Protein AF-A0A1S5VFQ6-F1 (afdb_monomer)

InterPro domains:
  IPR004117 Olfactory receptor, insect [PF02949] (15-171)
  IPR004117 Olfactory receptor, insect [PTHR21137] (18-172)

Sequence (182 aa):
MSKLVLKGGTMLQFLSWTLTFAVGAWALNCVAIPVMFIINQHSHHVKPVQYTLVYPTGYPWDITAPGFLYKVHFIYESAATVALFCITVGVDSLFTMYGWQMVAQFREMSHRITHISEKDDEKDVLRECVLQHQKIIKCRDILQKIYGPIVLWIITTNAVILCTLIFQVTRVWKFRISCSVL

Foldseek 3Di:
DVVVVVVVVVVVVVVLVVVLVVVVVVLVVLLVVLVVQQVVCVVVVDPPRDNDASDPDDDPDDPDPPDPSSVVRNVVVSVVSVVVSVVVSVVVVVLVVLVVVLVVLVVVLVVCLVPPDPPDDNVVSVVVSVVVVVVSVVVVVVSCVVCVVVVVVVVVVVVVVVVVVVVVVVVVVVVVVVVVVD

Organism: NCBI:txid51522

Secondary structure (DSSP, 8-state):
-HHHHHHHHHHHHHHHHHHHHHHHHHHHHHHHHHHHHHHHHHHTT-SSP----SS----SS---TTSHHHHHHHHHHHHHHHHHHHHHHHHHHHHHHHHHHHHHHHHHHHHHHHT--TTS-HHHHHHHHHHHHHHHHHHHHHHHHHHHHHHHHHHHHHHHHHHHHHHHHHHHHHHHHHHH--

Solvent-accessible surface area (backbone atoms only — not comparable to full-atom values): 10413 Å² total; per-residue (Å²): 116,66,69,62,59,48,52,56,50,49,51,53,50,50,52,50,49,55,49,52,51,51,54,51,53,48,56,52,46,59,63,43,50,47,53,53,50,48,54,49,41,63,72,69,68,52,82,80,77,74,83,65,58,88,60,97,67,93,65,101,62,88,76,55,74,96,39,72,68,40,56,53,50,47,53,51,53,53,51,50,52,52,50,53,49,53,51,52,55,48,53,54,49,50,53,52,49,53,54,50,51,52,53,51,52,53,50,50,47,51,50,51,67,76,61,66,51,98,86,54,63,67,67,59,57,50,51,51,45,53,54,52,50,53,51,50,54,53,50,49,52,55,48,44,70,65,45,44,63,53,52,52,51,52,53,54,52,48,51,53,50,51,55,53,50,52,53,51,51,53,51,54,50,54,53,53,52,59,63,74,77,106

pLDDT: mean 79.13, std 12.0, range [43.84, 95.56]

Radius of gyration: 26.09 Å; Cα contacts (8 Å, |Δi|>4): 42; chains: 1; bounding box: 75×35×68 Å

Structure (mmCIF, N/CA/C/O backbone):
data_AF-A0A1S5VFQ6-F1
#
_entry.id   AF-A0A1S5VFQ6-F1
#
loop_
_atom_site.group_PDB
_atom_site.id
_atom_site.type_symbol
_atom_site.label_atom_id
_atom_site.label_alt_id
_atom_site.label_comp_id
_atom_site.label_asym_id
_atom_site.label_entity_id
_atom_site.label_seq_id
_atom_site.pdbx_PDB_ins_code
_atom_site.Cartn_x
_atom_site.Cartn_y
_atom_site.Cartn_z
_atom_site.occupancy
_atom_site.B_iso_or_equiv
_atom_site.auth_seq_id
_atom_site.auth_comp_id
_atom_site.auth_asym_id
_atom_site.auth_atom_id
_atom_site.pdbx_PDB_model_num
ATOM 1 N N . MET A 1 1 ? -12.087 21.394 26.493 1.00 45.97 1 MET A N 1
ATOM 2 C CA . MET A 1 1 ? -11.749 19.996 26.135 1.00 45.97 1 MET A CA 1
ATOM 3 C C . MET A 1 1 ? -11.627 19.765 24.616 1.00 45.97 1 MET A C 1
ATOM 5 O O . MET A 1 1 ? -10.740 19.021 24.212 1.00 45.97 1 MET A O 1
ATOM 9 N N . SER A 1 2 ? -12.391 20.465 23.754 1.00 51.22 2 SER A N 1
ATOM 10 C CA . SER A 1 2 ? -12.283 20.326 22.281 1.00 51.22 2 SER A CA 1
ATOM 11 C C . SER A 1 2 ? -10.905 20.671 21.689 1.00 51.22 2 SER A C 1
ATOM 13 O O . SER A 1 2 ? -10.515 20.070 20.698 1.00 51.22 2 SER A O 1
ATOM 15 N N . LYS A 1 3 ? -10.114 21.565 22.308 1.00 43.84 3 LYS A N 1
ATOM 16 C CA . LYS A 1 3 ? -8.780 21.941 21.795 1.00 43.84 3 LYS A CA 1
ATOM 17 C C . LYS A 1 3 ? -7.742 20.812 21.845 1.00 43.84 3 LYS A C 1
ATOM 19 O O . LYS A 1 3 ? -6.905 20.743 20.956 1.00 43.84 3 LYS A O 1
ATOM 24 N N . LEU A 1 4 ? -7.792 19.920 22.840 1.00 50.88 4 LEU A N 1
ATOM 25 C CA . LEU A 1 4 ? -6.865 18.778 22.952 1.00 50.88 4 LEU A CA 1
ATOM 26 C C . LEU A 1 4 ? -7.270 17.633 22.008 1.00 50.88 4 LEU A C 1
ATOM 28 O O . LEU A 1 4 ? -6.425 16.979 21.404 1.00 50.88 4 LEU A O 1
ATOM 32 N N . VAL A 1 5 ? -8.584 17.464 21.840 1.00 54.31 5 VAL A N 1
ATOM 33 C CA . VAL A 1 5 ? -9.242 16.564 20.881 1.00 54.31 5 VAL A CA 1
ATOM 34 C C . VAL A 1 5 ? -8.884 16.951 19.445 1.00 54.31 5 VAL A C 1
ATOM 36 O O . VAL A 1 5 ? -8.468 16.079 18.683 1.00 54.31 5 VAL A O 1
ATOM 39 N N . LEU A 1 6 ? -8.988 18.245 19.111 1.00 54.97 6 LEU A N 1
ATOM 40 C CA . LEU A 1 6 ? -8.550 18.790 17.827 1.00 54.97 6 LEU A CA 1
ATOM 41 C C . LEU A 1 6 ? -7.043 18.595 17.665 1.00 54.97 6 LEU A C 1
ATOM 43 O O . LEU A 1 6 ? -6.626 18.010 16.682 1.00 54.97 6 LEU A O 1
ATOM 47 N N . LYS A 1 7 ? -6.230 18.983 18.658 1.00 54.31 7 LYS A N 1
ATOM 48 C CA . LYS A 1 7 ? -4.761 18.936 18.566 1.00 54.31 7 LYS A CA 1
ATOM 49 C C . LYS A 1 7 ? -4.208 17.524 18.328 1.00 54.31 7 LYS A C 1
ATOM 51 O O . LYS A 1 7 ? -3.292 17.375 17.526 1.00 54.31 7 LYS A O 1
ATOM 56 N N . GLY A 1 8 ? -4.777 16.496 18.967 1.00 63.00 8 GLY A N 1
ATOM 57 C CA . GLY A 1 8 ? -4.400 15.096 18.725 1.00 63.00 8 GLY A CA 1
ATOM 58 C C . GLY A 1 8 ? -4.817 14.581 17.341 1.00 63.00 8 GLY A C 1
ATOM 59 O O . GLY A 1 8 ? -4.047 13.879 16.693 1.00 63.00 8 GLY A O 1
ATOM 60 N N . GLY A 1 9 ? -5.999 14.976 16.853 1.00 67.44 9 GLY A N 1
ATOM 61 C CA . GLY A 1 9 ? -6.444 14.652 15.491 1.00 67.44 9 GLY A CA 1
ATOM 62 C C . GLY A 1 9 ? -5.655 15.380 14.412 1.00 67.44 9 GLY A C 1
ATOM 63 O O . GLY A 1 9 ? -5.243 14.760 13.440 1.00 67.44 9 GLY A O 1
ATOM 64 N N . THR A 1 10 ? -5.349 16.658 14.623 1.00 64.62 10 THR A N 1
ATOM 65 C CA . THR A 1 10 ? -4.525 17.464 13.718 1.00 64.62 10 THR A CA 1
ATOM 66 C C . THR A 1 10 ? -3.098 16.930 13.635 1.00 64.62 10 THR A C 1
ATOM 68 O O . THR A 1 10 ? -2.526 16.915 12.553 1.00 64.62 10 THR A O 1
ATOM 71 N N . MET A 1 11 ? -2.526 16.436 14.740 1.00 68.31 11 MET A N 1
ATOM 72 C CA . MET A 1 11 ? -1.200 15.808 14.732 1.00 68.31 11 MET A CA 1
ATOM 73 C C . MET A 1 11 ? -1.186 14.501 13.926 1.00 68.31 11 MET A C 1
ATOM 75 O O . MET A 1 11 ? -0.273 14.291 13.132 1.00 68.31 11 MET A O 1
ATOM 79 N N . LEU A 1 12 ? -2.205 13.648 14.078 1.00 68.62 12 LEU A N 1
ATOM 80 C CA . LEU A 1 12 ? -2.314 12.412 13.297 1.00 68.62 12 LEU A CA 1
ATOM 81 C C . LEU A 1 12 ? -2.579 12.695 11.810 1.00 68.62 12 LEU A C 1
ATOM 83 O O . LEU A 1 12 ? -1.983 12.059 10.946 1.00 68.62 12 LEU A O 1
ATOM 87 N N . GLN A 1 13 ? -3.434 13.673 11.508 1.00 71.25 13 GLN A N 1
ATOM 88 C CA . GLN A 1 13 ? -3.714 14.104 10.138 1.00 71.25 13 GLN A CA 1
ATOM 89 C C . GLN A 1 13 ? -2.482 14.707 9.468 1.00 71.25 13 GLN A C 1
ATOM 91 O O . GLN A 1 13 ? -2.205 14.389 8.317 1.00 71.25 13 GLN A O 1
ATOM 96 N N . PHE A 1 14 ? -1.715 15.523 10.192 1.00 76.88 14 PHE A N 1
ATOM 97 C CA . PHE A 1 14 ? -0.459 16.070 9.693 1.00 76.88 14 PHE A CA 1
ATOM 98 C C . PHE A 1 14 ? 0.543 14.954 9.399 1.00 76.88 14 PHE A C 1
ATOM 100 O O . PHE A 1 14 ? 1.093 14.912 8.304 1.00 76.88 14 PHE A O 1
ATOM 107 N N . LEU A 1 15 ? 0.716 14.004 10.325 1.00 74.75 15 LEU A N 1
ATOM 108 C CA . LEU A 1 15 ? 1.606 12.860 10.127 1.00 74.75 15 LEU A CA 1
ATOM 109 C C . LEU A 1 15 ? 1.176 12.017 8.914 1.00 74.75 15 LEU A C 1
ATOM 111 O O . LEU A 1 15 ? 2.001 11.699 8.060 1.00 74.75 15 LEU A O 1
ATOM 115 N N . SER A 1 16 ? -0.120 11.725 8.790 1.00 76.19 16 SER A N 1
ATOM 116 C CA . SER A 1 16 ? -0.687 10.998 7.651 1.00 76.19 16 SER A CA 1
ATOM 117 C C . SER A 1 16 ? -0.469 11.740 6.332 1.00 76.19 16 SER A C 1
ATOM 119 O O . SER A 1 16 ? 0.038 11.142 5.390 1.00 76.19 16 SER A O 1
ATOM 121 N N . TRP A 1 17 ? -0.748 13.044 6.264 1.00 76.44 17 TRP A N 1
ATOM 122 C CA . TRP A 1 17 ? -0.469 13.842 5.069 1.00 76.44 17 TRP A CA 1
ATOM 123 C C . TRP A 1 17 ? 1.012 13.862 4.726 1.00 76.44 17 TRP A C 1
ATOM 125 O O . TRP A 1 17 ? 1.356 13.631 3.570 1.00 76.44 17 TRP A O 1
ATOM 135 N N . THR A 1 18 ? 1.897 14.076 5.703 1.00 80.12 18 THR A N 1
ATOM 136 C CA . THR A 1 18 ? 3.344 14.059 5.443 1.00 80.12 18 THR A CA 1
ATOM 137 C C . THR A 1 18 ? 3.811 12.715 4.888 1.00 80.12 18 THR A C 1
ATOM 139 O O . THR A 1 18 ? 4.584 12.699 3.933 1.00 80.12 18 THR A O 1
ATOM 142 N N . LEU A 1 19 ? 3.290 11.597 5.406 1.00 76.31 19 LEU A N 1
ATOM 143 C CA . LEU A 1 19 ? 3.571 10.257 4.890 1.00 76.31 19 LEU A CA 1
ATOM 144 C C . LEU A 1 19 ? 3.026 10.072 3.469 1.00 76.31 19 LEU A C 1
ATOM 146 O O . LEU A 1 19 ? 3.760 9.610 2.601 1.00 76.31 19 LEU A O 1
ATOM 150 N N . THR A 1 20 ? 1.792 10.496 3.190 1.00 76.44 20 THR A N 1
ATOM 151 C CA . THR A 1 20 ? 1.199 10.403 1.847 1.00 76.44 20 THR A CA 1
ATOM 152 C C . THR A 1 20 ? 1.978 11.226 0.821 1.00 76.44 20 THR A C 1
ATOM 154 O O . THR A 1 20 ? 2.256 10.736 -0.272 1.00 76.44 20 THR A O 1
ATOM 157 N N . PHE A 1 21 ? 2.389 12.451 1.166 1.00 82.44 21 PHE A N 1
ATOM 158 C CA . PHE A 1 21 ? 3.213 13.286 0.288 1.00 82.44 21 PHE A CA 1
ATOM 159 C C . PHE A 1 21 ? 4.604 12.687 0.065 1.00 82.44 21 PHE A C 1
ATOM 161 O O . PHE A 1 21 ? 5.079 12.675 -1.069 1.00 82.44 21 PHE A O 1
ATOM 168 N N . ALA A 1 22 ? 5.242 12.149 1.107 1.00 80.88 22 ALA A N 1
ATOM 169 C CA . ALA A 1 22 ? 6.545 11.496 0.986 1.00 80.88 22 ALA A CA 1
ATOM 170 C C . ALA A 1 22 ? 6.480 10.252 0.085 1.00 80.88 22 ALA A C 1
ATOM 172 O O . ALA A 1 22 ? 7.318 10.069 -0.797 1.00 80.88 22 ALA A O 1
ATOM 173 N N . VAL A 1 23 ? 5.451 9.424 0.265 1.00 77.62 23 VAL A N 1
ATOM 174 C CA . VAL A 1 23 ? 5.234 8.193 -0.506 1.00 77.62 23 VAL A CA 1
ATOM 175 C C . VAL A 1 23 ? 4.852 8.522 -1.958 1.00 77.62 23 VAL A C 1
ATOM 177 O O . VAL A 1 23 ? 5.365 7.893 -2.882 1.00 77.62 23 VAL A O 1
ATOM 180 N N . GLY A 1 24 ? 4.067 9.580 -2.190 1.00 76.94 24 GLY A N 1
ATOM 181 C CA . GLY A 1 24 ? 3.771 10.093 -3.534 1.00 76.94 24 GLY A CA 1
ATOM 182 C C . GLY A 1 24 ? 5.003 10.650 -4.248 1.00 76.94 24 GLY A C 1
ATOM 183 O O . GLY A 1 24 ? 5.244 10.337 -5.414 1.00 76.94 24 GLY A O 1
ATOM 184 N N . ALA A 1 25 ? 5.838 11.414 -3.542 1.00 80.25 25 ALA A N 1
ATOM 185 C CA . ALA A 1 25 ? 7.109 11.891 -4.077 1.00 80.25 25 ALA A CA 1
ATOM 186 C C . ALA A 1 25 ? 8.056 10.729 -4.413 1.00 80.25 25 ALA A C 1
ATOM 188 O O . ALA A 1 25 ? 8.737 10.770 -5.437 1.00 80.25 25 ALA A O 1
ATOM 189 N N . TRP A 1 26 ? 8.086 9.670 -3.598 1.00 79.44 26 TRP A N 1
ATOM 190 C CA . TRP A 1 26 ? 8.868 8.469 -3.898 1.00 79.44 26 TRP A CA 1
ATOM 191 C C . TRP A 1 26 ? 8.373 7.766 -5.169 1.00 79.44 26 TRP A C 1
ATOM 193 O O . TRP A 1 26 ? 9.183 7.472 -6.047 1.00 79.44 26 TRP A O 1
ATOM 203 N N . ALA A 1 27 ? 7.061 7.579 -5.329 1.00 73.50 27 ALA A N 1
ATOM 204 C CA . ALA A 1 27 ? 6.491 6.974 -6.534 1.00 73.50 27 ALA A CA 1
ATOM 205 C C . ALA A 1 27 ? 6.842 7.762 -7.810 1.00 73.50 27 ALA A C 1
ATOM 207 O O . ALA A 1 27 ? 7.232 7.169 -8.816 1.00 73.50 27 ALA A O 1
ATOM 208 N N . LEU A 1 28 ? 6.787 9.097 -7.754 1.00 76.00 28 LEU A N 1
ATOM 209 C CA . LEU A 1 28 ? 7.210 9.962 -8.862 1.00 76.00 28 LEU A CA 1
ATOM 210 C C . LEU A 1 28 ? 8.706 9.816 -9.168 1.00 76.00 28 LEU A C 1
ATOM 212 O O . LEU A 1 28 ? 9.092 9.724 -10.334 1.00 76.00 28 LEU A O 1
ATOM 216 N N . ASN A 1 29 ? 9.549 9.737 -8.134 1.00 75.25 29 ASN A N 1
ATOM 217 C CA . ASN A 1 29 ? 10.983 9.506 -8.304 1.00 75.25 29 ASN A CA 1
ATOM 218 C C . ASN A 1 29 ? 11.279 8.145 -8.950 1.00 75.25 29 ASN A C 1
ATOM 220 O O . ASN A 1 29 ? 12.146 8.075 -9.815 1.00 75.25 29 ASN A O 1
ATOM 224 N N . CYS A 1 30 ? 10.540 7.084 -8.613 1.00 69.31 30 CYS A N 1
ATOM 225 C CA . CYS A 1 30 ? 10.698 5.771 -9.252 1.00 69.31 30 CYS A CA 1
ATOM 226 C C . CYS A 1 30 ? 10.480 5.819 -10.772 1.00 69.31 30 CYS A C 1
ATOM 228 O O . CYS A 1 30 ? 11.198 5.149 -11.509 1.00 69.31 30 CYS A O 1
ATOM 230 N N . VAL A 1 31 ? 9.541 6.641 -11.251 1.00 70.81 31 VAL A N 1
ATOM 231 C CA . VAL A 1 31 ? 9.305 6.843 -12.693 1.00 70.81 31 VAL A CA 1
ATOM 232 C C . VAL A 1 31 ? 10.345 7.786 -13.309 1.00 70.81 31 VAL A C 1
ATOM 234 O O . VAL A 1 31 ? 10.744 7.607 -14.45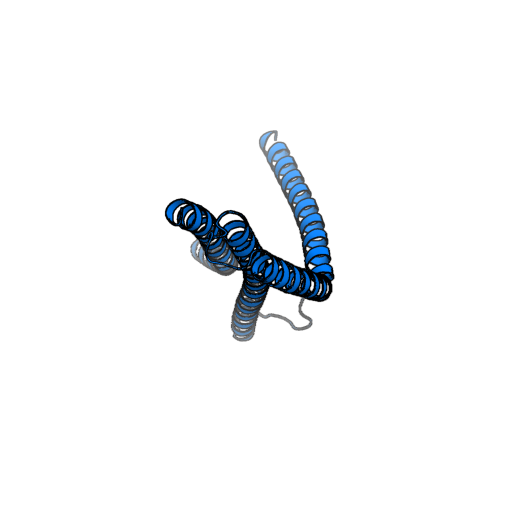8 1.00 70.81 31 VAL A O 1
ATOM 237 N N . ALA A 1 32 ? 10.824 8.776 -12.552 1.00 72.81 32 ALA A N 1
ATOM 238 C CA . ALA A 1 32 ? 11.806 9.746 -13.030 1.00 72.81 32 ALA A CA 1
ATOM 239 C C . ALA A 1 32 ? 13.229 9.167 -13.156 1.00 72.81 32 ALA A C 1
ATOM 241 O O . ALA A 1 32 ? 13.955 9.558 -14.065 1.00 72.81 32 ALA A O 1
ATOM 242 N N . ILE A 1 33 ? 13.637 8.223 -12.300 1.00 77.06 33 ILE A N 1
ATOM 243 C CA . ILE A 1 33 ? 14.971 7.588 -12.321 1.00 77.06 33 ILE A CA 1
ATOM 244 C C . ILE A 1 33 ? 15.353 6.998 -13.695 1.00 77.06 33 ILE A C 1
ATOM 246 O O . ILE A 1 33 ? 16.427 7.352 -14.190 1.00 77.06 33 ILE A O 1
ATOM 250 N N . PRO A 1 34 ? 14.535 6.151 -14.355 1.00 72.88 34 PRO A N 1
ATOM 251 C CA . PRO A 1 34 ? 14.885 5.617 -15.673 1.00 72.88 34 PRO A CA 1
ATOM 252 C C . PRO A 1 34 ? 14.967 6.720 -16.736 1.00 72.88 34 PRO A C 1
ATOM 254 O O . PRO A 1 34 ? 15.855 6.690 -17.585 1.00 72.88 34 PRO A O 1
ATOM 257 N N . VAL A 1 35 ? 14.118 7.749 -16.647 1.00 73.62 35 VAL A N 1
ATOM 258 C CA . VAL A 1 35 ? 14.146 8.903 -17.561 1.00 73.62 35 VAL A CA 1
ATOM 259 C C . VAL A 1 35 ? 15.435 9.709 -17.384 1.00 73.62 35 VAL A C 1
ATOM 261 O O . VAL A 1 35 ? 16.112 10.012 -18.364 1.00 73.62 35 VAL A O 1
ATOM 264 N N . MET A 1 36 ? 15.822 10.001 -16.141 1.00 71.88 36 MET A N 1
ATOM 265 C CA . MET A 1 36 ? 17.062 10.710 -15.811 1.00 71.88 36 MET A CA 1
ATOM 266 C C . MET A 1 36 ? 18.299 9.919 -16.245 1.00 71.88 36 MET A C 1
ATOM 268 O O . MET A 1 36 ? 19.249 10.505 -16.762 1.00 71.88 36 MET A O 1
ATOM 272 N N . PHE A 1 37 ? 18.281 8.592 -16.094 1.00 73.88 37 PHE A N 1
ATOM 273 C CA . PHE A 1 37 ? 19.366 7.721 -16.545 1.00 73.88 37 PHE A CA 1
ATOM 274 C C . PHE A 1 37 ? 19.529 7.751 -18.072 1.00 73.88 37 PHE A C 1
ATOM 276 O O . PHE A 1 37 ? 20.646 7.919 -18.561 1.00 73.88 37 PHE A O 1
ATOM 283 N N . ILE A 1 38 ? 18.425 7.688 -18.824 1.00 72.69 38 ILE A N 1
ATOM 284 C CA . ILE A 1 38 ? 18.431 7.783 -20.292 1.00 72.69 38 ILE A CA 1
ATOM 285 C C . ILE A 1 38 ? 18.924 9.165 -20.754 1.00 72.69 38 ILE A C 1
ATOM 287 O O . ILE A 1 38 ? 19.758 9.245 -21.658 1.00 72.69 38 ILE A O 1
ATOM 291 N N . ILE A 1 39 ? 18.473 10.253 -20.114 1.00 73.19 39 ILE A N 1
ATOM 292 C CA . ILE A 1 39 ? 18.936 11.624 -20.410 1.00 73.19 39 ILE A CA 1
ATOM 293 C C . ILE A 1 39 ? 20.446 11.746 -20.165 1.00 73.19 39 ILE A C 1
ATOM 295 O O . ILE A 1 39 ? 21.170 12.287 -21.003 1.00 73.19 39 ILE A O 1
ATOM 299 N N . ASN A 1 40 ? 20.937 11.202 -19.050 1.00 73.69 40 ASN A N 1
ATOM 300 C CA . ASN A 1 40 ? 22.354 11.231 -18.705 1.00 73.69 40 ASN A CA 1
ATOM 301 C C . ASN A 1 40 ? 23.212 10.430 -19.704 1.00 73.69 40 ASN A C 1
ATOM 303 O O . ASN A 1 40 ? 24.245 10.917 -20.163 1.00 73.69 40 ASN A O 1
ATOM 307 N N . GLN A 1 41 ? 22.767 9.237 -20.113 1.00 69.81 41 GLN A N 1
ATOM 308 C CA . GLN A 1 41 ? 23.454 8.436 -21.137 1.00 69.81 41 GLN A CA 1
ATOM 309 C C . GLN A 1 41 ? 23.511 9.145 -22.496 1.00 69.81 41 GLN A C 1
ATOM 311 O O . GLN A 1 41 ? 24.532 9.076 -23.184 1.00 69.81 41 GLN A O 1
ATOM 316 N N . HIS A 1 42 ? 22.445 9.863 -22.860 1.00 71.38 42 HIS A N 1
ATOM 317 C CA . HIS A 1 42 ? 22.393 10.642 -24.095 1.00 71.38 42 HIS A CA 1
ATOM 318 C C . HIS A 1 42 ? 23.305 11.877 -24.043 1.00 71.38 42 HIS A C 1
ATOM 320 O O . HIS A 1 42 ? 23.911 12.236 -25.050 1.00 71.38 42 HIS A O 1
ATOM 326 N N . SER A 1 43 ? 23.448 12.508 -22.873 1.00 73.81 43 SER A N 1
ATOM 327 C CA . SER A 1 43 ? 24.380 13.625 -22.666 1.00 73.81 43 SER A CA 1
ATOM 328 C C . SER A 1 43 ? 25.845 13.174 -22.772 1.00 73.81 43 SER A C 1
ATOM 330 O O . SER A 1 43 ? 26.648 13.806 -23.460 1.00 73.81 43 SER A O 1
ATOM 332 N N . HIS A 1 44 ? 26.181 12.020 -22.187 1.00 74.88 44 HIS A N 1
ATOM 333 C CA . HIS A 1 44 ? 27.543 11.473 -22.169 1.00 74.88 44 HIS A CA 1
ATOM 334 C C . HIS A 1 44 ? 27.931 10.635 -23.404 1.00 74.88 44 HIS A C 1
ATOM 336 O O . HIS A 1 44 ? 29.026 10.078 -23.431 1.00 74.88 44 HIS A O 1
ATOM 342 N N . HIS A 1 45 ? 27.078 10.553 -24.435 1.00 65.56 45 HIS A N 1
ATOM 343 C CA . HIS A 1 45 ? 27.350 9.851 -25.703 1.00 65.56 45 HIS A CA 1
ATOM 344 C C . HIS A 1 45 ? 27.822 8.386 -25.543 1.00 65.56 45 HIS A C 1
ATOM 346 O O . HIS A 1 45 ? 28.546 7.857 -26.390 1.00 65.56 45 HIS A O 1
ATOM 352 N N . VAL A 1 46 ? 27.399 7.703 -24.474 1.00 59.91 46 VAL A N 1
ATOM 353 C CA . VAL A 1 46 ? 27.762 6.301 -24.220 1.00 59.91 46 VAL A CA 1
ATOM 354 C C . VAL A 1 46 ? 26.951 5.402 -25.157 1.00 59.91 46 VAL A C 1
ATOM 356 O O . VAL A 1 46 ? 25.726 5.340 -25.066 1.00 59.91 46 VAL A O 1
ATOM 359 N N . LYS A 1 47 ? 27.627 4.705 -26.077 1.00 55.91 47 LYS A N 1
ATOM 360 C CA . LYS A 1 47 ? 27.027 3.674 -26.940 1.00 55.91 47 LYS A CA 1
ATOM 361 C C . LYS A 1 47 ? 27.429 2.286 -26.419 1.00 55.91 47 LYS A C 1
ATOM 363 O O . LYS A 1 47 ? 28.620 2.094 -26.173 1.00 55.91 47 LYS A O 1
ATOM 368 N N . PRO A 1 48 ? 26.508 1.310 -26.302 1.00 54.38 48 PRO A N 1
ATOM 369 C CA . PRO A 1 48 ? 25.078 1.361 -26.630 1.00 54.38 48 PRO A CA 1
ATOM 370 C C . PRO A 1 48 ? 24.214 1.970 -25.509 1.00 54.38 48 PRO A C 1
ATOM 372 O O . PRO A 1 48 ? 24.451 1.727 -24.328 1.00 54.38 48 PRO A O 1
ATOM 375 N N . VAL A 1 49 ? 23.178 2.726 -25.890 1.00 59.47 49 VAL A N 1
ATOM 376 C CA . VAL A 1 49 ? 22.186 3.282 -24.954 1.00 59.47 49 VAL A CA 1
ATOM 377 C C . VAL A 1 49 ? 21.332 2.138 -24.407 1.00 59.47 49 VAL A C 1
ATOM 379 O O . VAL A 1 49 ? 20.693 1.420 -25.178 1.00 59.47 49 VAL A O 1
ATOM 382 N N . GLN A 1 50 ? 21.327 1.954 -23.087 1.00 59.81 50 GLN A N 1
ATOM 383 C CA . GLN A 1 50 ? 20.518 0.926 -22.437 1.00 59.81 50 GLN A CA 1
ATOM 384 C C . GLN A 1 50 ? 19.180 1.528 -22.021 1.00 59.81 50 GLN A C 1
ATOM 386 O O . GLN A 1 50 ? 19.085 2.308 -21.077 1.00 59.81 50 GLN A O 1
ATOM 391 N N . TYR A 1 51 ? 18.132 1.158 -22.748 1.00 61.66 51 TYR A N 1
ATOM 392 C CA . TYR A 1 51 ? 16.772 1.589 -22.458 1.00 61.66 51 TYR A CA 1
ATOM 393 C C . TYR A 1 51 ? 16.180 0.745 -21.332 1.00 61.66 51 TYR A C 1
ATOM 395 O O . TYR A 1 51 ? 15.549 -0.284 -21.566 1.00 61.66 51 TYR A O 1
ATOM 403 N N . THR A 1 52 ? 16.403 1.181 -20.098 1.00 60.16 52 THR A N 1
ATOM 404 C CA . THR A 1 52 ? 15.841 0.535 -18.910 1.00 60.16 52 THR A CA 1
ATOM 405 C C . THR A 1 52 ? 14.336 0.818 -18.833 1.00 60.16 52 THR A C 1
ATOM 407 O O . THR A 1 52 ? 13.908 1.970 -18.933 1.00 60.16 52 THR A O 1
ATOM 410 N N . LEU A 1 53 ? 13.527 -0.235 -18.705 1.00 63.69 53 LEU A N 1
ATOM 411 C CA . LEU A 1 53 ? 12.095 -0.143 -18.393 1.00 63.69 53 LEU A CA 1
ATOM 412 C C . LEU A 1 53 ? 11.894 0.193 -16.905 1.00 63.69 53 LEU A C 1
ATOM 414 O O . LEU A 1 53 ? 12.832 0.081 -16.114 1.00 63.69 53 LEU A O 1
ATOM 418 N N . VAL A 1 54 ? 10.686 0.608 -16.509 1.00 66.06 54 VAL A N 1
ATOM 419 C CA . VAL A 1 54 ? 10.396 0.971 -15.106 1.00 66.06 54 VAL A CA 1
ATOM 420 C C . VAL A 1 54 ? 10.588 -0.244 -14.197 1.00 66.06 54 VAL A C 1
ATOM 422 O O . VAL A 1 54 ? 11.096 -0.112 -13.082 1.00 66.06 54 VAL A O 1
ATOM 425 N N . TYR A 1 55 ? 10.264 -1.432 -14.709 1.00 67.62 55 TYR A N 1
ATOM 426 C CA . TYR A 1 55 ? 10.571 -2.704 -14.071 1.00 67.62 55 TYR A CA 1
ATOM 427 C C . TYR A 1 55 ? 11.504 -3.542 -14.956 1.00 67.62 55 TYR A C 1
ATOM 429 O O . TYR A 1 55 ? 11.225 -3.726 -16.141 1.00 67.62 55 TYR A O 1
ATOM 437 N N . PRO A 1 56 ? 12.609 -4.092 -14.416 1.00 67.00 56 PRO A N 1
ATOM 438 C CA . PRO A 1 56 ? 13.467 -5.013 -15.152 1.00 67.00 56 PRO A CA 1
ATOM 439 C C . PRO A 1 56 ? 12.782 -6.387 -15.242 1.00 67.00 56 PRO A C 1
ATOM 441 O O . PRO A 1 56 ? 13.122 -7.321 -14.518 1.00 67.00 56 PRO A O 1
ATOM 444 N N . THR A 1 57 ? 11.760 -6.497 -16.089 1.00 67.69 57 THR A N 1
ATOM 445 C CA . THR A 1 57 ? 10.975 -7.720 -16.305 1.00 67.69 57 THR A CA 1
ATOM 446 C C . THR A 1 57 ? 11.221 -8.265 -17.711 1.00 67.69 57 THR A C 1
ATOM 448 O O . THR A 1 57 ? 11.322 -7.509 -18.674 1.00 67.69 57 THR A O 1
ATOM 451 N N . GLY A 1 58 ? 11.350 -9.590 -17.829 1.00 72.75 58 GLY A N 1
ATOM 452 C CA . GLY A 1 58 ? 11.456 -10.264 -19.122 1.00 72.75 58 GLY A CA 1
ATOM 453 C C . GLY A 1 58 ? 10.084 -10.387 -19.777 1.00 72.75 58 GLY A C 1
ATOM 454 O O . GLY A 1 58 ? 9.171 -10.954 -19.178 1.00 72.75 58 GLY A O 1
ATOM 455 N N . TYR A 1 59 ? 9.947 -9.873 -20.997 1.00 74.25 59 TYR A N 1
ATOM 456 C CA . TYR A 1 59 ? 8.727 -9.985 -21.794 1.00 74.25 59 TYR A CA 1
ATOM 457 C C . TYR A 1 59 ? 8.899 -11.040 -22.897 1.00 74.25 59 TYR A C 1
ATOM 459 O O . TYR A 1 59 ? 10.006 -11.200 -23.409 1.00 74.25 59 TYR A O 1
ATOM 467 N N . PRO A 1 60 ? 7.832 -11.767 -23.285 1.00 78.81 60 PRO A N 1
ATOM 468 C CA . PRO A 1 60 ? 7.914 -12.805 -24.315 1.00 78.81 60 PRO A CA 1
ATOM 469 C C . PRO A 1 60 ? 8.036 -12.252 -25.749 1.00 78.81 60 PRO A C 1
ATOM 471 O O . PRO A 1 60 ? 8.107 -13.033 -26.693 1.00 78.81 60 PRO A O 1
ATOM 474 N N . TRP A 1 61 ? 8.052 -10.927 -25.925 1.00 76.50 61 TRP A N 1
ATOM 475 C CA . TRP A 1 61 ? 8.273 -10.237 -27.198 1.00 76.50 61 TRP A CA 1
ATOM 476 C C . TRP A 1 61 ? 9.508 -9.334 -27.119 1.00 76.50 61 TRP A C 1
ATOM 478 O O . TRP A 1 61 ? 9.811 -8.766 -26.067 1.00 76.50 61 TRP A O 1
ATOM 488 N N . ASP A 1 62 ? 10.193 -9.157 -28.250 1.00 70.56 62 ASP A N 1
ATOM 489 C CA . ASP A 1 62 ? 11.387 -8.318 -28.332 1.00 70.56 62 ASP A CA 1
ATOM 490 C C . ASP A 1 62 ? 11.031 -6.831 -28.234 1.00 70.56 62 ASP A C 1
ATOM 492 O O . ASP A 1 62 ? 10.415 -6.235 -29.122 1.00 70.56 62 ASP A O 1
ATOM 496 N N . ILE A 1 63 ? 11.455 -6.199 -27.142 1.00 68.44 63 ILE A N 1
ATOM 497 C CA . ILE A 1 63 ? 11.319 -4.755 -26.953 1.00 68.44 63 ILE A CA 1
ATOM 498 C C . ILE A 1 63 ? 12.459 -4.076 -27.713 1.00 68.44 63 ILE A C 1
ATOM 500 O O . ILE A 1 63 ? 13.531 -3.808 -27.172 1.00 68.44 63 ILE A O 1
ATOM 504 N N . THR A 1 64 ? 12.242 -3.799 -28.999 1.00 65.19 64 THR A N 1
ATOM 505 C CA . THR A 1 64 ? 13.209 -3.049 -29.809 1.00 65.19 64 THR A CA 1
ATOM 506 C C . THR A 1 64 ? 13.212 -1.583 -29.373 1.00 65.19 64 THR A C 1
ATOM 508 O O . THR A 1 64 ? 12.332 -0.801 -29.738 1.00 65.19 64 THR A O 1
ATOM 511 N N . ALA A 1 65 ? 14.190 -1.185 -28.566 1.00 64.19 65 ALA A N 1
ATOM 512 C CA . ALA A 1 65 ? 14.407 0.214 -28.217 1.00 64.19 65 ALA A CA 1
ATOM 513 C C . ALA A 1 65 ? 15.331 0.889 -29.254 1.00 64.19 65 ALA A C 1
ATOM 515 O O . ALA A 1 65 ? 16.294 0.249 -29.679 1.00 64.19 65 ALA A O 1
ATOM 516 N N . PRO A 1 66 ? 15.098 2.149 -29.686 1.00 66.75 66 PRO A N 1
ATOM 517 C CA . PRO A 1 66 ? 14.048 3.109 -29.312 1.00 66.75 66 PRO A CA 1
ATOM 518 C C . PRO A 1 66 ? 12.825 3.109 -30.258 1.00 66.75 66 PRO A C 1
ATOM 520 O O . PRO A 1 66 ? 12.503 4.119 -30.887 1.00 66.75 66 PRO A O 1
ATOM 523 N N . GLY A 1 67 ? 12.123 1.983 -30.385 1.00 76.19 67 GLY A N 1
ATOM 524 C CA . GLY A 1 67 ? 10.900 1.887 -31.187 1.00 76.19 67 GLY A CA 1
ATOM 525 C C . GLY A 1 67 ? 9.651 2.477 -30.514 1.00 76.19 67 GLY A C 1
ATOM 526 O O . GLY A 1 67 ? 9.627 2.770 -29.318 1.00 76.19 67 GLY A O 1
ATOM 527 N N . PHE A 1 68 ? 8.563 2.605 -31.283 1.00 79.38 68 PHE A N 1
ATOM 528 C CA . PHE A 1 68 ? 7.235 2.995 -30.775 1.00 79.38 68 PHE A CA 1
ATOM 529 C C . PHE A 1 68 ? 6.729 2.045 -29.676 1.00 79.38 68 PHE A C 1
ATOM 531 O O . PHE A 1 68 ? 6.179 2.495 -28.672 1.00 79.38 68 PHE A O 1
ATOM 538 N N . LEU A 1 69 ? 6.999 0.745 -29.828 1.00 80.00 69 LEU A N 1
ATOM 539 C CA . LEU A 1 69 ? 6.605 -0.299 -28.881 1.00 80.00 69 LEU A CA 1
ATOM 540 C C . LEU A 1 69 ? 7.171 -0.052 -27.470 1.00 80.00 69 LEU A C 1
ATOM 542 O O . LEU A 1 69 ? 6.452 -0.196 -26.485 1.00 80.00 69 LEU A O 1
ATOM 546 N N . TYR A 1 70 ? 8.422 0.413 -27.372 1.00 79.38 70 TYR A N 1
ATOM 547 C CA . TYR A 1 70 ? 9.052 0.770 -26.097 1.00 79.38 70 TYR A CA 1
ATOM 548 C C . TYR A 1 70 ? 8.312 1.914 -25.387 1.00 79.38 70 TYR A C 1
ATOM 550 O O . TYR A 1 70 ? 8.061 1.839 -24.187 1.00 79.38 70 TYR A O 1
ATOM 558 N N . LYS A 1 71 ? 7.902 2.955 -26.127 1.00 80.69 71 LYS A N 1
ATOM 559 C CA . LYS A 1 71 ? 7.162 4.095 -25.554 1.00 80.69 71 LYS A CA 1
ATOM 560 C C . LYS A 1 71 ? 5.799 3.670 -25.014 1.00 80.69 71 LYS A C 1
ATOM 562 O O . LYS A 1 71 ? 5.411 4.113 -23.937 1.00 80.69 71 LYS A O 1
ATOM 567 N N . VAL A 1 72 ? 5.092 2.802 -25.740 1.00 83.38 72 VAL A N 1
ATOM 568 C CA . VAL A 1 72 ? 3.800 2.256 -25.298 1.00 83.38 72 VAL A CA 1
ATOM 569 C C . VAL A 1 72 ? 3.971 1.431 -24.023 1.00 83.38 72 VAL A C 1
ATOM 571 O O . VAL A 1 72 ? 3.226 1.644 -23.070 1.00 83.38 72 VAL A O 1
ATOM 574 N N . HIS A 1 73 ? 4.985 0.562 -23.965 1.00 83.62 73 HIS A N 1
ATOM 575 C CA . HIS A 1 73 ? 5.297 -0.203 -22.755 1.00 83.62 73 HIS A CA 1
ATOM 576 C C . HIS A 1 73 ? 5.628 0.690 -21.567 1.00 83.62 73 HIS A C 1
ATOM 578 O O . HIS A 1 73 ? 5.073 0.495 -20.493 1.00 83.62 73 HIS A O 1
ATOM 584 N N . PHE A 1 74 ? 6.469 1.702 -21.767 1.00 81.88 74 PHE A N 1
ATOM 585 C CA . PHE A 1 74 ? 6.838 2.634 -20.709 1.00 81.88 74 PHE A CA 1
ATOM 586 C C . PHE A 1 74 ? 5.620 3.382 -20.149 1.00 81.88 74 PHE A C 1
ATOM 588 O O . PHE A 1 74 ? 5.451 3.479 -18.934 1.00 81.88 74 PHE A O 1
ATOM 595 N N . ILE A 1 75 ? 4.731 3.871 -21.024 1.00 84.81 75 ILE A N 1
ATOM 596 C CA . ILE A 1 75 ? 3.489 4.532 -20.603 1.00 84.81 75 ILE A CA 1
ATOM 597 C C . ILE A 1 75 ? 2.600 3.550 -19.839 1.00 84.81 75 ILE A C 1
ATOM 599 O O . ILE A 1 75 ? 2.118 3.888 -18.760 1.00 84.81 75 ILE A O 1
ATOM 603 N N . TYR A 1 76 ? 2.421 2.335 -20.354 1.00 86.38 76 TYR A N 1
ATOM 604 C CA . TYR A 1 76 ? 1.611 1.313 -19.700 1.00 86.38 76 TYR A CA 1
ATOM 605 C C . TYR A 1 76 ? 2.145 0.946 -18.308 1.00 86.38 76 TYR A C 1
ATOM 607 O O . TYR A 1 76 ? 1.384 0.967 -17.342 1.00 86.38 76 TYR A O 1
ATOM 615 N N . GLU A 1 77 ? 3.448 0.686 -18.178 1.00 85.00 77 GLU A N 1
ATOM 616 C CA . GLU A 1 77 ? 4.088 0.404 -16.889 1.00 85.00 77 GLU A CA 1
ATOM 617 C C . GLU A 1 77 ? 3.941 1.577 -15.922 1.00 85.00 77 GLU A C 1
ATOM 619 O O . GLU A 1 77 ? 3.568 1.382 -14.769 1.00 85.00 77 GLU A O 1
ATOM 624 N N . SER A 1 78 ? 4.164 2.809 -16.388 1.00 83.75 78 SER A N 1
ATOM 625 C CA . SER A 1 78 ? 4.003 3.997 -15.546 1.00 83.75 78 SER A CA 1
ATOM 626 C C . SER A 1 78 ? 2.561 4.173 -15.053 1.00 83.75 78 SER A C 1
ATOM 628 O O . SER A 1 78 ? 2.342 4.454 -13.874 1.00 83.75 78 SER A O 1
ATOM 630 N N . ALA A 1 79 ? 1.569 3.938 -15.918 1.00 86.75 79 ALA A N 1
ATOM 631 C CA . ALA A 1 79 ? 0.155 4.022 -15.571 1.00 86.75 79 ALA A CA 1
ATOM 632 C C . ALA A 1 79 ? -0.250 2.922 -14.581 1.00 86.75 79 ALA A C 1
ATOM 634 O O . ALA A 1 79 ? -0.961 3.197 -13.614 1.00 86.75 79 ALA A O 1
ATOM 635 N N . ALA A 1 80 ? 0.246 1.697 -14.777 1.00 87.56 80 ALA A N 1
ATOM 636 C CA . ALA A 1 80 ? 0.033 0.585 -13.859 1.00 87.56 80 ALA A CA 1
ATOM 637 C C . ALA A 1 80 ? 0.617 0.881 -12.469 1.00 87.56 80 ALA A C 1
ATOM 639 O O . ALA A 1 80 ? -0.068 0.684 -11.466 1.00 87.56 80 ALA A O 1
ATOM 640 N N . THR A 1 81 ? 1.833 1.432 -12.394 1.00 84.19 81 THR A N 1
ATOM 641 C CA . THR A 1 81 ? 2.462 1.844 -11.128 1.00 84.19 81 THR A CA 1
ATOM 642 C C . THR A 1 81 ? 1.628 2.885 -10.391 1.00 84.19 81 THR A C 1
ATOM 644 O O . THR A 1 81 ? 1.375 2.736 -9.196 1.00 84.19 81 THR A O 1
ATOM 647 N N . VAL A 1 82 ? 1.159 3.922 -11.093 1.00 84.50 82 VAL A N 1
ATOM 648 C CA . VAL A 1 82 ? 0.311 4.966 -10.494 1.00 84.50 82 VAL A CA 1
ATOM 649 C C . VAL A 1 82 ? -1.018 4.381 -10.014 1.00 84.50 82 VAL A C 1
ATOM 651 O O . VAL A 1 82 ? -1.454 4.686 -8.905 1.00 84.50 82 VAL A O 1
ATOM 654 N N . ALA A 1 83 ? -1.644 3.497 -10.793 1.00 87.94 83 ALA A N 1
ATOM 655 C CA . ALA A 1 83 ? -2.888 2.846 -10.394 1.00 87.94 83 ALA A CA 1
ATOM 656 C C . ALA A 1 83 ? -2.707 1.981 -9.135 1.00 87.94 83 ALA A C 1
ATOM 658 O O . ALA A 1 83 ? -3.474 2.116 -8.181 1.00 87.94 83 ALA A O 1
ATOM 659 N N . LEU A 1 84 ? -1.667 1.140 -9.093 1.00 86.75 84 LEU A N 1
ATOM 660 C CA . LEU A 1 84 ? -1.344 0.304 -7.930 1.00 86.75 84 LEU A CA 1
ATOM 661 C C . LEU A 1 84 ? -1.064 1.149 -6.685 1.00 86.75 84 LEU A C 1
ATOM 663 O O . LEU A 1 84 ? -1.536 0.827 -5.591 1.00 86.75 84 LEU A O 1
ATOM 667 N N . PHE A 1 85 ? -0.346 2.257 -6.859 1.00 85.19 85 PHE A N 1
ATOM 668 C CA . PHE A 1 85 ? -0.085 3.221 -5.800 1.00 85.19 85 PHE A CA 1
ATOM 669 C C . PHE A 1 85 ? -1.383 3.812 -5.238 1.00 85.19 85 PHE A C 1
ATOM 671 O O . PHE A 1 85 ? -1.613 3.756 -4.030 1.00 85.19 85 PHE A O 1
ATOM 678 N N . CYS A 1 86 ? -2.262 4.326 -6.103 1.00 85.50 86 CYS A N 1
ATOM 679 C CA . CYS A 1 86 ? -3.540 4.906 -5.693 1.00 85.50 86 CYS A CA 1
ATOM 680 C C . CYS A 1 86 ? -4.424 3.898 -4.953 1.00 85.50 86 CYS A C 1
ATOM 682 O O . CYS A 1 86 ? -5.025 4.248 -3.938 1.00 85.50 86 CYS A O 1
ATOM 684 N N . ILE A 1 87 ? -4.483 2.650 -5.429 1.00 89.12 87 ILE A N 1
ATOM 685 C CA . ILE A 1 87 ? -5.253 1.584 -4.776 1.00 89.12 87 ILE A CA 1
ATOM 686 C C . ILE A 1 87 ? -4.690 1.307 -3.379 1.00 89.12 87 ILE A C 1
ATOM 688 O O . ILE A 1 87 ? -5.448 1.296 -2.413 1.00 89.12 87 ILE A O 1
ATOM 692 N N . THR A 1 88 ? -3.372 1.145 -3.254 1.00 86.25 88 THR A N 1
ATOM 693 C CA . THR A 1 88 ? -2.715 0.828 -1.974 1.00 86.25 88 THR A CA 1
ATOM 694 C C . THR A 1 88 ? -2.929 1.940 -0.948 1.00 86.25 88 THR A C 1
ATOM 696 O O . THR A 1 88 ? -3.439 1.691 0.143 1.00 86.25 88 THR A O 1
ATOM 699 N N . VAL A 1 89 ? -2.650 3.190 -1.333 1.00 85.69 89 VAL A N 1
ATOM 700 C CA . VAL A 1 89 ? -2.867 4.363 -0.471 1.00 85.69 89 VAL A CA 1
ATOM 701 C C . VAL A 1 89 ? -4.342 4.512 -0.097 1.00 85.69 89 VAL A C 1
ATOM 703 O O . VAL A 1 89 ? -4.657 4.872 1.038 1.00 85.69 89 VAL A O 1
ATOM 706 N N . GLY A 1 90 ? -5.258 4.218 -1.024 1.00 87.00 90 GLY A N 1
ATOM 707 C CA . GLY A 1 90 ? -6.695 4.235 -0.766 1.00 87.00 90 GLY A CA 1
ATOM 708 C C . GLY A 1 90 ? -7.108 3.215 0.294 1.00 87.00 90 GLY A C 1
ATOM 709 O O . GLY A 1 90 ? -7.809 3.566 1.242 1.00 87.00 90 GLY A O 1
ATOM 710 N N . VAL A 1 91 ? -6.638 1.972 0.178 1.00 88.75 91 VAL A N 1
ATOM 711 C CA . VAL A 1 91 ? -6.931 0.888 1.132 1.00 88.75 91 VAL A CA 1
ATOM 712 C C . VAL A 1 91 ? -6.396 1.218 2.530 1.00 88.75 91 VAL A C 1
ATOM 714 O O . VAL A 1 91 ? -7.141 1.091 3.506 1.00 88.75 91 VAL A O 1
ATOM 717 N N . ASP A 1 92 ? -5.158 1.708 2.628 1.00 86.19 92 ASP A N 1
ATOM 718 C CA . ASP A 1 92 ? -4.534 2.100 3.901 1.00 86.19 92 ASP A CA 1
ATOM 719 C C . ASP A 1 92 ? -5.258 3.283 4.559 1.00 86.19 92 ASP A C 1
ATOM 721 O O . ASP A 1 92 ? -5.494 3.306 5.775 1.00 86.19 92 ASP A O 1
ATOM 725 N N . SER A 1 93 ? -5.665 4.261 3.745 1.00 86.12 93 SER A N 1
ATOM 726 C CA . SER A 1 93 ? -6.418 5.429 4.210 1.00 86.12 93 SER A CA 1
ATOM 727 C C . SER A 1 93 ? -7.795 5.032 4.738 1.00 86.12 93 SER A C 1
ATOM 729 O O . SER A 1 93 ? -8.199 5.498 5.804 1.00 86.12 93 SER A O 1
ATOM 731 N N . LEU A 1 94 ? -8.501 4.137 4.037 1.00 87.50 94 LEU A N 1
ATOM 732 C CA . LEU A 1 94 ? -9.802 3.618 4.470 1.00 87.50 94 LEU A CA 1
ATOM 733 C C . LEU A 1 94 ? -9.693 2.860 5.795 1.00 87.50 94 LEU A C 1
ATOM 735 O O . LEU A 1 94 ? -10.469 3.120 6.715 1.00 87.50 94 LEU A O 1
ATOM 739 N N . PHE A 1 95 ? -8.701 1.976 5.931 1.00 88.25 95 PHE A N 1
ATOM 740 C CA . PHE A 1 95 ? -8.460 1.253 7.182 1.00 88.25 95 PHE A CA 1
ATOM 741 C C . PHE A 1 95 ? -8.219 2.212 8.357 1.00 88.25 95 PHE A C 1
ATOM 743 O O . PHE A 1 95 ? -8.853 2.099 9.411 1.00 88.25 95 PHE A O 1
ATOM 750 N N . THR A 1 96 ? -7.353 3.206 8.151 1.00 85.00 96 THR A N 1
ATOM 751 C CA . THR A 1 96 ? -7.029 4.218 9.166 1.00 85.00 96 THR A CA 1
ATOM 752 C C . THR A 1 96 ? -8.250 5.066 9.529 1.00 85.00 96 THR A C 1
ATOM 754 O O . THR A 1 96 ? -8.475 5.353 10.706 1.00 85.00 96 THR A O 1
ATOM 757 N N . MET A 1 97 ? -9.082 5.424 8.545 1.00 85.69 97 MET A N 1
ATOM 758 C CA . MET A 1 97 ? -10.328 6.163 8.760 1.00 85.69 97 MET A CA 1
ATOM 759 C C . MET A 1 97 ? -11.314 5.375 9.626 1.00 85.69 97 MET A C 1
ATOM 761 O O . MET A 1 97 ? -11.874 5.942 10.566 1.00 85.69 97 MET A O 1
ATOM 765 N N . TYR A 1 98 ? -11.500 4.077 9.368 1.00 88.44 98 TYR A N 1
ATOM 766 C CA . TYR A 1 98 ? -12.357 3.230 10.203 1.00 88.44 98 TYR A CA 1
ATOM 767 C C . TYR A 1 98 ? -11.836 3.121 11.638 1.00 88.44 98 TYR A C 1
ATOM 769 O O . TYR A 1 98 ? -12.611 3.280 12.584 1.00 88.44 98 TYR A O 1
ATOM 777 N N . GLY A 1 99 ? -10.526 2.925 11.817 1.00 88.12 99 GLY A N 1
ATOM 778 C CA . GLY A 1 99 ? -9.904 2.926 13.144 1.00 88.12 99 GLY A CA 1
ATOM 779 C C . GLY A 1 99 ? -10.128 4.248 13.883 1.00 88.12 99 GLY A C 1
ATOM 780 O O . GLY A 1 99 ? -10.537 4.259 15.046 1.00 88.12 99 GLY A O 1
ATOM 781 N N . TRP A 1 100 ? -9.948 5.372 13.186 1.00 84.75 100 TRP A N 1
ATOM 782 C CA . TRP A 1 100 ? -10.190 6.704 13.736 1.00 84.75 100 TRP A CA 1
ATOM 783 C C . TRP A 1 100 ? -11.648 6.913 14.156 1.00 84.75 100 TRP A C 1
ATOM 785 O O . TRP A 1 100 ? -11.908 7.416 15.249 1.00 84.75 100 TRP A O 1
ATOM 795 N N . GLN A 1 101 ? -12.607 6.500 13.322 1.00 86.69 101 GLN A N 1
ATOM 796 C CA . GLN A 1 101 ? -14.034 6.592 13.637 1.00 86.69 101 GLN A CA 1
ATOM 797 C C . GLN A 1 101 ? -14.392 5.792 14.890 1.00 86.69 101 GLN A C 1
ATOM 799 O O . GLN A 1 101 ? -15.096 6.311 15.754 1.00 86.69 101 GLN A O 1
ATOM 804 N N . MET A 1 102 ? -13.876 4.568 15.035 1.00 87.69 102 MET A N 1
ATOM 805 C CA . MET A 1 102 ? -14.110 3.761 16.238 1.00 87.69 102 MET A CA 1
ATOM 806 C C . MET A 1 102 ? -13.569 4.458 17.491 1.00 87.69 102 MET A C 1
ATOM 808 O O . MET A 1 102 ? -14.293 4.591 18.476 1.00 87.69 102 MET A O 1
ATOM 812 N N . VAL A 1 103 ? -12.330 4.959 17.450 1.00 87.62 103 VAL A N 1
ATOM 813 C CA . VAL A 1 103 ? -11.716 5.687 18.577 1.00 87.62 103 VAL A CA 1
ATOM 814 C C . VAL A 1 103 ? -12.501 6.956 18.923 1.00 87.62 103 VAL A C 1
ATOM 816 O O . VAL A 1 103 ? -12.693 7.264 20.100 1.00 87.62 103 VAL A O 1
ATOM 819 N N . ALA A 1 104 ? -12.987 7.687 17.917 1.00 85.75 104 ALA A N 1
ATOM 820 C CA . ALA A 1 104 ? -13.796 8.883 18.122 1.00 85.75 104 ALA A CA 1
ATOM 821 C C . ALA A 1 104 ? -15.119 8.568 18.841 1.00 85.75 104 ALA A C 1
ATOM 823 O O . ALA A 1 104 ? -15.443 9.241 19.818 1.00 85.75 104 ALA A O 1
ATOM 824 N N . GLN A 1 105 ? -15.827 7.520 18.409 1.00 87.88 105 GLN A N 1
ATOM 825 C CA . GLN A 1 105 ? -17.075 7.054 19.028 1.00 87.88 105 GLN A CA 1
ATOM 826 C C . GLN A 1 105 ? -16.853 6.596 20.477 1.00 87.88 105 GLN A C 1
ATOM 828 O O . GLN A 1 105 ? -17.583 6.992 21.381 1.00 87.88 105 GLN A O 1
ATOM 833 N N . PHE A 1 106 ? -15.784 5.838 20.735 1.00 87.25 106 PHE A N 1
ATOM 834 C CA . PHE A 1 106 ? -15.397 5.450 22.094 1.00 87.25 106 PHE A CA 1
ATOM 835 C C . PHE A 1 106 ? -15.136 6.647 23.008 1.00 87.25 106 PHE A C 1
ATOM 837 O O . PHE A 1 106 ? -15.514 6.644 24.180 1.00 87.25 106 PHE A O 1
ATOM 844 N N . ARG A 1 107 ? -14.481 7.685 22.482 1.00 86.25 107 ARG A N 1
ATOM 845 C CA . ARG A 1 107 ? -14.187 8.884 23.264 1.00 86.25 107 ARG A CA 1
ATOM 846 C C . ARG A 1 107 ? -15.439 9.705 23.556 1.00 86.25 107 ARG A C 1
ATOM 848 O O . ARG A 1 107 ? -15.539 10.265 24.644 1.00 86.25 107 ARG A O 1
ATOM 855 N N . GLU A 1 108 ? -16.376 9.774 22.616 1.00 85.56 108 GLU A N 1
ATOM 856 C CA . GLU A 1 108 ? -17.673 10.418 22.834 1.00 85.56 108 GLU A CA 1
ATOM 857 C C . GLU A 1 108 ? -18.467 9.696 23.930 1.00 85.56 108 GLU A C 1
ATOM 859 O O . GLU A 1 108 ? -18.892 10.332 24.892 1.00 85.56 108 GLU A O 1
ATOM 864 N N . MET A 1 109 ? -18.550 8.365 23.858 1.00 86.06 109 MET A N 1
ATOM 865 C CA . MET A 1 109 ? -19.147 7.526 24.904 1.00 86.06 109 MET A CA 1
ATOM 866 C C . MET A 1 109 ? -18.517 7.768 26.276 1.00 86.06 109 MET A C 1
ATOM 868 O O . MET A 1 109 ? -19.222 8.009 27.254 1.00 86.06 109 MET A O 1
ATOM 872 N N . SER A 1 110 ? -17.183 7.766 26.349 1.00 86.25 110 SER A N 1
ATOM 873 C CA . SER A 1 110 ? -16.466 8.056 27.594 1.00 86.25 110 SER A CA 1
ATOM 874 C C . SER A 1 110 ? -16.807 9.445 28.128 1.00 86.25 110 SER A C 1
ATOM 876 O O . SER A 1 110 ? -17.038 9.592 29.323 1.00 86.25 110 SER A O 1
ATOM 878 N N . HIS A 1 111 ? -16.874 10.458 27.262 1.00 84.56 111 HIS A N 1
ATOM 879 C CA . HIS A 1 111 ? -17.226 11.813 27.674 1.00 84.56 111 HIS A CA 1
ATOM 880 C C . HIS A 1 111 ? -18.663 11.900 28.203 1.00 84.56 111 HIS A C 1
ATOM 882 O O . HIS A 1 111 ? -18.885 12.574 29.209 1.00 84.56 111 HIS A O 1
ATOM 888 N N . ARG A 1 112 ? -19.617 11.219 27.550 1.00 82.81 112 ARG A N 1
ATOM 889 C CA . ARG A 1 112 ? -21.025 11.151 27.976 1.00 82.81 112 ARG A CA 1
ATOM 890 C C . ARG A 1 112 ? -21.178 10.475 29.336 1.00 82.81 112 ARG A C 1
ATOM 892 O O . ARG A 1 112 ? -21.903 11.001 30.166 1.00 82.81 112 ARG A O 1
ATOM 899 N N . ILE A 1 113 ? -20.451 9.384 29.593 1.00 83.62 113 ILE A N 1
ATOM 900 C CA . ILE A 1 113 ? -20.457 8.711 30.904 1.00 83.62 113 ILE A CA 1
ATOM 901 C C . ILE A 1 113 ? -19.850 9.604 31.999 1.00 83.62 113 ILE A C 1
ATOM 903 O O . ILE A 1 113 ? -20.350 9.633 33.116 1.00 83.62 113 ILE A O 1
ATOM 907 N N . THR A 1 114 ? -18.767 10.333 31.711 1.00 83.06 114 THR A N 1
ATOM 908 C CA . THR A 1 114 ? -18.104 11.183 32.719 1.00 83.06 114 THR A CA 1
ATOM 909 C C . THR A 1 114 ? -18.872 12.475 33.029 1.00 83.06 114 THR A C 1
ATOM 911 O O . THR A 1 114 ? -18.689 13.033 34.105 1.00 83.06 114 THR A O 1
ATOM 914 N N . HIS A 1 115 ? -19.720 12.958 32.115 1.00 81.56 115 HIS A N 1
ATOM 915 C CA . HIS A 1 115 ? -20.497 14.199 32.271 1.00 81.56 115 HIS A CA 1
ATOM 916 C C . HIS A 1 115 ? -22.010 13.947 32.304 1.00 81.56 115 HIS A C 1
ATOM 918 O O . HIS A 1 115 ? -22.773 14.714 31.715 1.00 81.56 115 HIS A O 1
ATOM 924 N N . ILE A 1 116 ? -22.445 12.882 32.977 1.00 77.94 116 ILE A N 1
ATOM 925 C CA . ILE A 1 116 ? -23.869 12.644 33.228 1.00 77.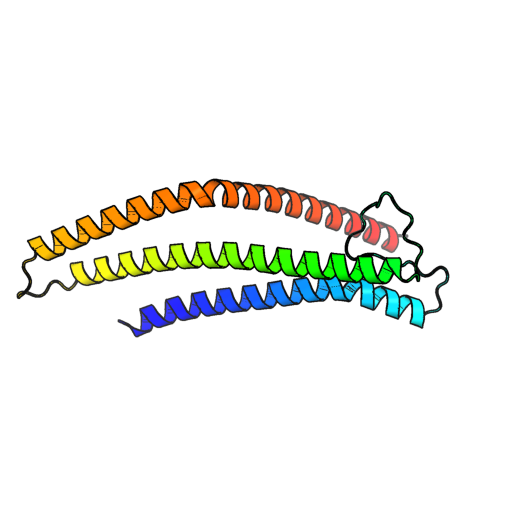94 116 ILE A CA 1
ATOM 926 C C . ILE A 1 116 ? -24.424 13.839 34.018 1.00 77.94 116 ILE A C 1
ATOM 928 O O . ILE A 1 116 ? -23.906 14.192 35.078 1.00 77.94 116 ILE A O 1
ATOM 932 N N . SER A 1 117 ? -25.425 14.520 33.459 1.00 69.56 117 SER A N 1
ATOM 933 C CA . SER A 1 117 ? -26.094 15.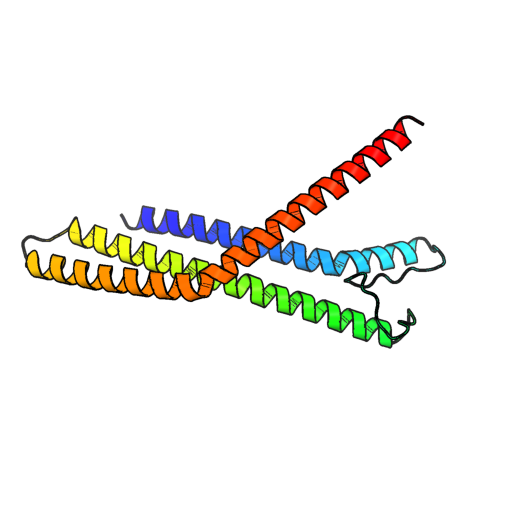642 34.120 1.00 69.56 117 SER A CA 1
ATOM 934 C C . SER A 1 117 ? -27.132 15.106 35.104 1.00 69.56 117 SER A C 1
ATOM 936 O O . SER A 1 117 ? -27.812 14.139 34.786 1.00 69.56 117 SER A O 1
ATOM 938 N N . GLU A 1 118 ? -27.346 15.774 36.244 1.00 61.19 118 GLU A N 1
ATOM 939 C CA . GLU A 1 118 ? -28.399 15.419 37.223 1.00 61.19 118 GLU A CA 1
ATOM 940 C C . GLU A 1 118 ? -29.827 15.383 36.630 1.00 61.19 118 GLU A C 1
ATOM 942 O O . GLU A 1 118 ? -30.762 14.930 37.286 1.00 61.19 118 GLU A O 1
ATOM 947 N N . LYS A 1 119 ? -30.018 15.887 35.403 1.00 61.78 119 LYS A N 1
ATOM 948 C CA . LYS A 1 119 ? -31.295 15.878 34.674 1.00 61.78 119 LYS A CA 1
ATOM 949 C C . LYS A 1 119 ? -31.493 14.669 33.756 1.00 61.78 119 LYS A C 1
ATOM 951 O O . LYS A 1 119 ? -32.620 14.456 33.316 1.00 61.78 119 LYS A O 1
ATOM 956 N N . ASP A 1 120 ? -30.434 13.927 33.444 1.00 70.75 120 ASP A N 1
ATOM 957 C CA . ASP A 1 120 ? -30.506 12.754 32.575 1.00 70.75 120 ASP A CA 1
ATOM 958 C C . ASP A 1 120 ? -30.736 11.493 33.416 1.00 70.75 120 ASP A C 1
ATOM 960 O O . ASP A 1 120 ? -30.128 11.320 34.472 1.00 70.75 120 ASP A O 1
ATOM 964 N N . ASP A 1 121 ? -31.596 10.584 32.948 1.00 78.75 121 ASP A N 1
ATOM 965 C CA . ASP A 1 121 ? -31.748 9.278 33.592 1.00 78.75 121 ASP A CA 1
ATOM 966 C C . ASP A 1 121 ? -30.473 8.454 33.356 1.00 78.75 121 ASP A C 1
ATOM 968 O O . ASP A 1 121 ? -30.193 8.002 32.240 1.00 78.75 121 ASP A O 1
ATOM 972 N N . GLU A 1 122 ? -29.669 8.274 34.409 1.00 78.31 122 GLU A N 1
ATOM 973 C CA . GLU A 1 122 ? -28.360 7.605 34.338 1.00 78.31 122 GLU A CA 1
ATOM 974 C C . GLU A 1 122 ? -28.456 6.214 33.689 1.00 78.31 122 GLU A C 1
ATOM 976 O O . GLU A 1 122 ? -27.543 5.769 32.986 1.00 78.31 122 GLU A O 1
ATOM 981 N N . LYS A 1 123 ? -29.587 5.527 33.898 1.00 81.00 123 LYS A N 1
ATOM 982 C CA . LYS A 1 123 ? -29.850 4.189 33.359 1.00 81.00 123 LYS A CA 1
ATOM 983 C C . LYS A 1 123 ? -30.026 4.206 31.845 1.00 81.00 123 LYS A C 1
ATOM 985 O O . LYS A 1 123 ? -29.498 3.311 31.180 1.00 81.00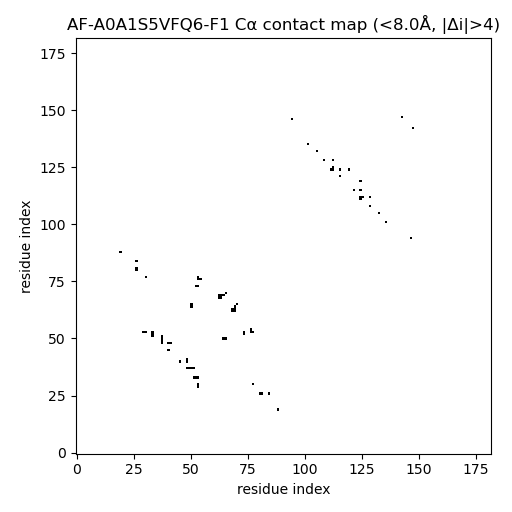 123 LYS A O 1
ATOM 990 N N . ASP A 1 124 ? -30.712 5.203 31.296 1.00 84.56 124 ASP A N 1
ATOM 991 C CA . ASP A 1 124 ? -30.895 5.343 29.851 1.00 84.56 124 ASP A CA 1
ATOM 992 C C . ASP A 1 124 ? -29.582 5.700 29.142 1.00 84.56 124 ASP A C 1
ATOM 994 O O . ASP A 1 124 ? -29.245 5.078 28.129 1.00 84.56 124 ASP A O 1
ATOM 998 N N . VAL A 1 125 ? -28.773 6.603 29.713 1.00 83.50 125 VAL A N 1
ATOM 999 C CA . VAL A 1 125 ? -27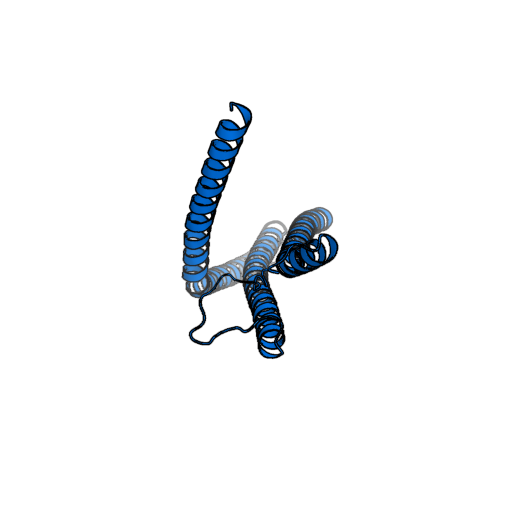.442 6.949 29.169 1.00 83.50 125 VAL A CA 1
ATOM 1000 C C . VAL A 1 125 ? -26.514 5.733 29.177 1.00 83.50 125 VAL A C 1
ATOM 1002 O O . VAL A 1 125 ? -25.836 5.447 28.183 1.00 83.50 125 VAL A O 1
ATOM 1005 N N . LEU A 1 126 ? -26.508 4.969 30.274 1.00 85.06 126 LEU A N 1
ATOM 1006 C CA . LEU A 1 126 ? -25.709 3.752 30.388 1.00 85.06 126 LEU A CA 1
ATOM 1007 C C . LEU A 1 126 ? -26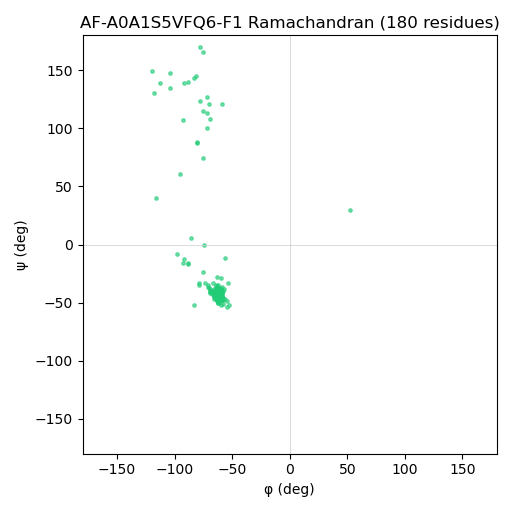.165 2.685 29.386 1.00 85.06 126 LEU A C 1
ATOM 1009 O O . LEU A 1 126 ? -25.335 2.066 28.715 1.00 85.06 126 LEU A O 1
ATOM 1013 N N . ARG A 1 127 ? -27.480 2.488 29.241 1.00 87.94 127 ARG A N 1
ATOM 1014 C CA . ARG A 1 127 ? -28.055 1.541 28.280 1.00 87.94 127 ARG A CA 1
ATOM 1015 C C . ARG A 1 127 ? -27.671 1.898 26.850 1.00 87.94 127 ARG A C 1
ATOM 1017 O O . ARG A 1 127 ? -27.264 1.015 26.093 1.00 87.94 127 ARG A O 1
ATOM 1024 N N . GLU A 1 128 ? -27.773 3.170 26.477 1.00 87.38 128 GLU A N 1
ATOM 1025 C CA . GLU A 1 128 ? -27.380 3.637 25.150 1.00 87.38 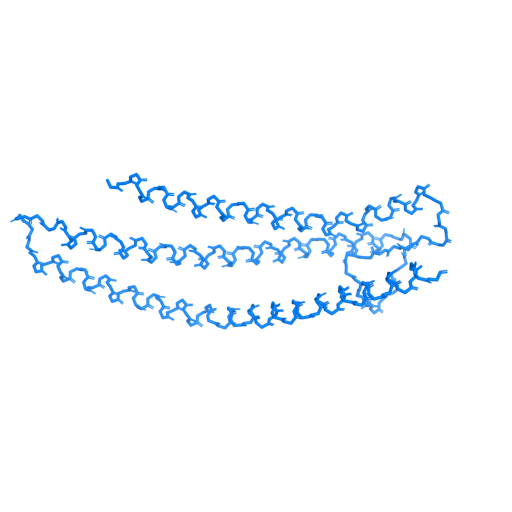128 GLU A CA 1
ATOM 1026 C C . GLU A 1 128 ? -25.886 3.403 24.905 1.00 87.38 128 GLU A 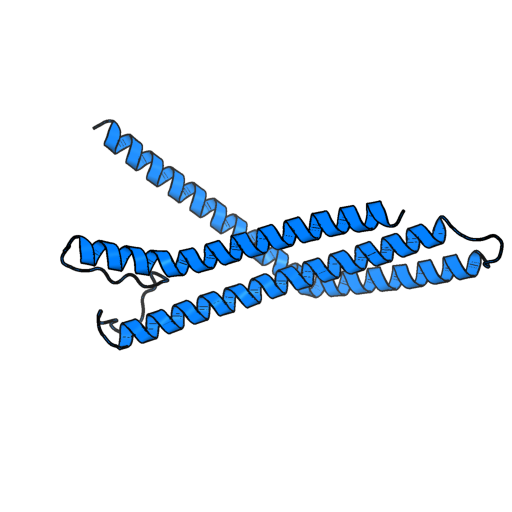C 1
ATOM 1028 O O . GLU A 1 128 ? -25.511 2.843 23.873 1.00 87.38 128 GLU A O 1
ATOM 1033 N N . CYS A 1 129 ? -25.036 3.733 25.878 1.00 85.94 129 CYS A N 1
ATOM 1034 C CA . CYS A 1 129 ?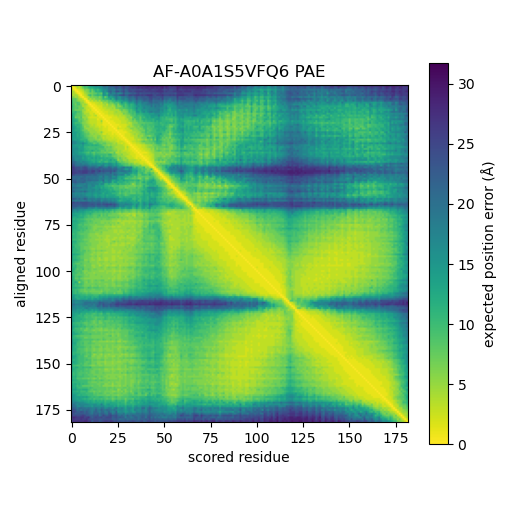 -23.597 3.530 25.767 1.00 85.94 129 CYS A CA 1
ATOM 1035 C C . CYS A 1 129 ? -23.226 2.048 25.591 1.00 85.94 129 CYS A C 1
ATOM 1037 O O . CYS A 1 129 ? -22.382 1.713 24.757 1.00 85.94 129 CYS A O 1
ATOM 1039 N N . VAL A 1 130 ? -23.881 1.138 26.320 1.00 89.19 130 VAL A N 1
ATOM 1040 C CA . VAL A 1 130 ? -23.677 -0.314 26.171 1.00 89.19 130 VAL A CA 1
ATOM 1041 C C . VAL A 1 130 ? -24.115 -0.790 24.783 1.00 89.19 130 VAL A C 1
ATOM 1043 O O . VAL A 1 130 ? -23.399 -1.563 24.141 1.00 89.19 130 VAL A O 1
ATOM 1046 N N . LEU A 1 131 ? -25.251 -0.304 24.273 1.00 90.25 131 LEU A N 1
ATOM 1047 C CA . LEU A 1 131 ? -25.723 -0.640 22.925 1.00 90.25 131 LEU A CA 1
ATOM 1048 C C . LEU A 1 131 ? -24.768 -0.133 21.840 1.00 90.25 131 LEU A C 1
ATOM 1050 O O . LEU A 1 131 ? -24.494 -0.849 20.873 1.00 90.25 131 LEU A O 1
ATOM 1054 N N . GLN A 1 132 ? -24.247 1.086 21.979 1.00 89.25 132 GLN A N 1
ATOM 1055 C CA . GLN A 1 132 ? -23.272 1.626 21.036 1.00 89.25 132 GLN A CA 1
ATOM 1056 C C . GLN A 1 132 ? -21.936 0.864 21.111 1.00 89.25 132 GLN A C 1
ATOM 1058 O O . GLN A 1 132 ? -21.375 0.514 20.071 1.00 89.25 132 GLN A O 1
ATOM 1063 N N . HIS A 1 133 ? -21.473 0.500 22.309 1.00 91.75 133 HIS A N 1
ATOM 1064 C CA . HIS A 1 133 ? -20.281 -0.329 22.498 1.00 91.75 133 HIS A CA 1
ATOM 1065 C C . HIS A 1 133 ? -20.406 -1.695 21.804 1.00 91.75 133 HIS A C 1
ATOM 1067 O O . HIS A 1 133 ? -19.508 -2.110 21.067 1.00 91.75 133 HIS A O 1
ATOM 1073 N N . GLN A 1 134 ? -21.554 -2.364 21.948 1.00 92.69 134 GLN A N 1
ATOM 1074 C CA . GLN A 1 134 ? -21.835 -3.622 21.247 1.00 92.69 134 GLN A CA 1
ATOM 1075 C C . GLN A 1 134 ? -21.796 -3.466 19.720 1.00 92.69 134 GLN A C 1
ATOM 1077 O O . GLN A 1 134 ? -21.296 -4.352 19.022 1.00 92.69 134 GLN A O 1
ATOM 1082 N N . LYS A 1 135 ? -22.295 -2.344 19.180 1.00 91.25 135 LYS A N 1
ATOM 1083 C CA . LYS A 1 135 ? -22.206 -2.048 17.740 1.00 91.25 135 LYS A CA 1
ATOM 1084 C C . LYS A 1 135 ? -20.754 -1.880 17.289 1.00 91.25 135 LYS A C 1
ATOM 1086 O O . LYS A 1 135 ? -20.396 -2.415 16.240 1.00 91.25 135 LYS A O 1
ATOM 1091 N N . ILE A 1 136 ? -19.910 -1.204 18.074 1.00 91.81 136 ILE A N 1
ATOM 1092 C CA . ILE A 1 136 ? -18.486 -1.048 17.739 1.00 91.81 136 ILE A CA 1
ATOM 1093 C C . ILE A 1 136 ? -17.767 -2.397 17.743 1.00 91.81 136 ILE A C 1
ATOM 1095 O O . ILE A 1 136 ? -17.016 -2.668 16.810 1.00 91.81 136 ILE A O 1
ATOM 1099 N N . ILE A 1 137 ? -18.026 -3.267 18.726 1.00 92.56 137 ILE A N 1
ATOM 1100 C CA . ILE A 1 137 ? -17.430 -4.614 18.760 1.00 92.56 137 ILE A CA 1
ATOM 1101 C C . ILE A 1 137 ? -17.779 -5.392 17.486 1.00 92.56 137 ILE A C 1
ATOM 1103 O O . ILE A 1 137 ? -16.890 -5.967 16.858 1.00 92.56 137 ILE A O 1
ATOM 1107 N N . LYS A 1 138 ? -19.048 -5.362 17.057 1.00 93.06 138 LYS A N 1
ATOM 1108 C CA . LYS A 1 138 ? -19.474 -6.000 15.800 1.00 93.06 138 LYS A CA 1
ATOM 1109 C C . LYS A 1 138 ? -18.780 -5.389 14.580 1.00 93.06 138 LYS A C 1
ATOM 1111 O O . LYS A 1 138 ? -18.328 -6.121 13.708 1.00 93.06 138 LYS A O 1
ATOM 1116 N N . CYS A 1 139 ? -18.659 -4.062 14.525 1.00 90.06 139 CYS A N 1
ATOM 1117 C CA . CYS A 1 139 ? -17.965 -3.368 13.437 1.00 90.06 139 CYS A CA 1
ATOM 1118 C C . CYS A 1 139 ? -16.477 -3.749 13.375 1.00 90.06 139 CYS A C 1
ATOM 1120 O O . CYS A 1 139 ? -15.951 -4.044 12.304 1.00 90.06 139 CYS A O 1
ATOM 1122 N N . ARG A 1 140 ? -15.812 -3.821 14.532 1.00 92.94 140 ARG A N 1
ATOM 1123 C CA . ARG A 1 140 ? -14.423 -4.272 14.663 1.00 92.94 140 ARG A CA 1
ATOM 1124 C C . ARG A 1 140 ? -14.242 -5.704 14.171 1.00 92.94 140 ARG A C 1
ATOM 1126 O O . ARG A 1 140 ? -13.239 -5.982 13.523 1.00 92.94 140 ARG A O 1
ATOM 1133 N N . ASP A 1 141 ? -15.182 -6.599 14.462 1.00 94.06 141 ASP A N 1
ATOM 1134 C CA . ASP A 1 141 ? -15.117 -7.993 14.007 1.00 94.06 141 ASP A CA 1
ATOM 1135 C C . ASP A 1 141 ? -15.234 -8.104 12.478 1.00 94.06 141 ASP A C 1
ATOM 1137 O O . ASP A 1 141 ? -14.425 -8.769 11.830 1.00 94.06 141 ASP A O 1
ATOM 1141 N N . ILE A 1 142 ? -16.160 -7.348 11.876 1.00 92.81 142 ILE A N 1
ATOM 1142 C CA . ILE A 1 142 ? -16.294 -7.243 10.414 1.00 92.81 142 ILE A CA 1
ATOM 1143 C C . ILE A 1 142 ? -15.010 -6.674 9.795 1.00 92.81 142 ILE A C 1
ATOM 1145 O O . ILE A 1 142 ? -14.485 -7.236 8.832 1.00 92.81 142 ILE A O 1
ATOM 1149 N N . LEU A 1 143 ? -14.475 -5.590 10.367 1.00 92.06 143 LEU A N 1
ATOM 1150 C CA . LEU A 1 143 ? -13.248 -4.957 9.888 1.00 92.06 143 LEU A CA 1
ATOM 1151 C C . LEU A 1 143 ? -12.061 -5.922 9.966 1.00 92.06 143 LEU A C 1
ATOM 1153 O O . LEU A 1 143 ? -11.321 -6.053 8.996 1.00 92.06 143 LEU A O 1
ATOM 1157 N N . GLN A 1 144 ? -11.898 -6.641 11.080 1.00 92.69 144 GLN A N 1
ATOM 1158 C CA . GLN A 1 144 ? -10.827 -7.624 11.237 1.00 92.69 144 GLN A CA 1
ATOM 1159 C C . GLN A 1 144 ? -10.977 -8.793 10.261 1.00 92.69 144 GLN A C 1
ATOM 1161 O O . GLN A 1 144 ? -9.975 -9.273 9.737 1.00 92.69 144 GLN A O 1
ATOM 1166 N N . LYS A 1 145 ? -12.198 -9.251 9.988 1.00 94.38 145 LYS A N 1
ATOM 1167 C CA . LYS A 1 145 ? -12.426 -10.339 9.031 1.00 94.38 145 LYS A CA 1
ATOM 1168 C C . LYS A 1 145 ? -11.994 -9.960 7.612 1.00 94.38 145 LYS A C 1
ATOM 1170 O O . LYS A 1 145 ? -11.478 -10.811 6.895 1.00 94.38 145 LYS A O 1
ATOM 1175 N N . ILE A 1 146 ? -12.181 -8.697 7.226 1.00 92.38 146 ILE A N 1
ATOM 1176 C CA . ILE A 1 146 ? -11.828 -8.183 5.894 1.00 92.38 146 ILE A CA 1
ATOM 1177 C C . ILE A 1 146 ? -10.344 -7.798 5.824 1.00 92.38 146 ILE A C 1
ATOM 1179 O O . ILE A 1 146 ? -9.627 -8.254 4.939 1.00 92.38 146 ILE A O 1
ATOM 1183 N N . TYR A 1 147 ? -9.868 -6.978 6.764 1.00 91.69 147 TYR A N 1
ATOM 1184 C CA . TYR A 1 147 ? -8.515 -6.414 6.739 1.00 91.69 147 TYR A CA 1
ATOM 1185 C C . TYR A 1 147 ? -7.462 -7.295 7.411 1.00 91.69 147 TYR A C 1
ATOM 1187 O O . TYR A 1 147 ? -6.277 -7.101 7.165 1.00 91.69 147 TYR A O 1
ATOM 1195 N N . GLY A 1 148 ? -7.850 -8.276 8.226 1.00 92.38 148 GLY A N 1
ATOM 1196 C CA . GLY A 1 148 ? -6.915 -9.185 8.894 1.00 92.38 148 GLY A CA 1
ATOM 1197 C C . GLY A 1 148 ? -5.969 -9.889 7.915 1.00 92.38 148 GLY A C 1
ATOM 1198 O O . GLY A 1 148 ? -4.755 -9.762 8.072 1.00 92.38 148 GLY A O 1
ATOM 1199 N N . PRO A 1 149 ? -6.481 -10.560 6.866 1.00 93.81 149 PRO A N 1
ATOM 1200 C CA . PRO A 1 149 ? -5.638 -11.174 5.841 1.00 93.81 149 PRO A CA 1
ATOM 1201 C C . PRO A 1 149 ? -4.765 -10.162 5.088 1.00 93.81 149 PRO A C 1
ATOM 1203 O O . PRO A 1 149 ? -3.603 -10.447 4.814 1.00 93.81 149 PRO A O 1
ATOM 1206 N N . ILE A 1 150 ? -5.305 -8.972 4.794 1.00 91.75 150 ILE A N 1
ATOM 1207 C CA . ILE A 1 150 ? -4.590 -7.897 4.086 1.00 91.75 150 ILE A CA 1
ATOM 1208 C C . ILE A 1 150 ? -3.382 -7.442 4.910 1.00 91.75 150 ILE A C 1
ATOM 1210 O O . ILE A 1 150 ? -2.265 -7.391 4.404 1.00 91.75 150 ILE A O 1
ATOM 1214 N N . VAL A 1 151 ? -3.584 -7.169 6.200 1.00 91.19 151 VAL A N 1
ATOM 1215 C CA . VAL A 1 151 ? -2.520 -6.731 7.112 1.00 91.19 151 VAL A CA 1
ATOM 1216 C C . VAL A 1 151 ? -1.464 -7.819 7.286 1.00 91.19 151 VAL A C 1
ATOM 1218 O O . VAL A 1 151 ? -0.274 -7.514 7.251 1.00 91.19 151 VAL A O 1
ATOM 1221 N N . LEU A 1 152 ? -1.867 -9.087 7.422 1.00 93.31 152 LEU A N 1
ATOM 1222 C CA . LEU A 1 152 ? -0.918 -10.203 7.487 1.00 93.31 152 LEU A CA 1
ATOM 1223 C C . LEU A 1 152 ? -0.056 -10.273 6.226 1.00 93.31 152 LEU A C 1
ATOM 1225 O O . LEU A 1 152 ? 1.166 -10.353 6.330 1.00 93.31 152 LEU A O 1
ATOM 1229 N N . TRP A 1 153 ? -0.681 -10.172 5.052 1.00 92.38 153 TRP A N 1
ATOM 1230 C CA . TRP A 1 153 ? 0.030 -10.163 3.779 1.00 92.38 153 TRP A CA 1
ATOM 1231 C C . TRP A 1 153 ? 1.034 -9.011 3.700 1.00 92.38 153 TRP A C 1
ATOM 1233 O O . TRP A 1 153 ? 2.203 -9.241 3.402 1.00 92.38 153 TRP A O 1
ATOM 1243 N N . ILE A 1 154 ? 0.610 -7.794 4.057 1.00 90.44 154 ILE A N 1
ATOM 1244 C CA . ILE A 1 154 ? 1.461 -6.597 4.071 1.00 90.44 154 ILE A CA 1
ATOM 1245 C C . ILE A 1 154 ? 2.656 -6.781 5.012 1.00 90.44 154 ILE A C 1
ATOM 1247 O O . ILE A 1 154 ? 3.784 -6.457 4.637 1.00 90.44 154 ILE A O 1
ATOM 1251 N N . ILE A 1 155 ? 2.447 -7.300 6.224 1.00 92.75 155 ILE A N 1
ATOM 1252 C CA . ILE A 1 155 ? 3.534 -7.528 7.189 1.00 92.75 155 ILE A CA 1
ATOM 1253 C C . ILE A 1 155 ? 4.532 -8.544 6.628 1.00 92.75 155 ILE A C 1
ATOM 1255 O O . ILE A 1 155 ? 5.740 -8.308 6.676 1.00 92.75 155 ILE A O 1
ATOM 1259 N N . THR A 1 156 ? 4.046 -9.646 6.053 1.00 95.25 156 THR A N 1
ATOM 1260 C CA . THR A 1 156 ? 4.905 -10.670 5.451 1.00 95.25 156 THR A CA 1
ATOM 1261 C C . THR A 1 156 ? 5.707 -10.115 4.276 1.00 95.25 156 THR A C 1
ATOM 1263 O O . THR A 1 156 ? 6.925 -10.295 4.237 1.00 95.25 156 THR A O 1
ATOM 1266 N N . THR A 1 157 ? 5.078 -9.395 3.342 1.00 92.94 157 THR A N 1
ATOM 1267 C CA . THR A 1 157 ? 5.791 -8.821 2.192 1.00 92.94 157 THR A CA 1
ATOM 1268 C C . THR A 1 157 ? 6.809 -7.776 2.628 1.00 92.94 157 THR A C 1
ATOM 1270 O O . THR A 1 157 ? 7.931 -7.782 2.129 1.00 92.94 157 THR A O 1
ATOM 1273 N N . ASN A 1 158 ? 6.469 -6.919 3.596 1.00 91.69 158 ASN A N 1
ATOM 1274 C CA . ASN A 1 158 ? 7.403 -5.920 4.118 1.00 91.69 158 ASN A CA 1
ATOM 1275 C C . ASN A 1 158 ? 8.604 -6.564 4.810 1.00 91.69 158 ASN A C 1
ATOM 1277 O O . ASN A 1 158 ? 9.727 -6.115 4.599 1.00 91.69 158 ASN A O 1
ATOM 1281 N N . ALA A 1 159 ? 8.399 -7.632 5.583 1.00 95.44 159 ALA A N 1
ATOM 1282 C CA . ALA A 1 159 ? 9.500 -8.367 6.196 1.00 95.44 159 ALA A CA 1
ATOM 1283 C C . ALA A 1 159 ? 10.468 -8.910 5.133 1.00 95.44 159 ALA A C 1
ATOM 1285 O O . ALA A 1 159 ? 11.672 -8.676 5.219 1.00 95.44 159 ALA A O 1
ATOM 1286 N N . VAL A 1 160 ? 9.944 -9.555 4.085 1.00 95.56 160 VAL A N 1
ATOM 1287 C CA . VAL A 1 160 ? 10.765 -10.072 2.979 1.00 95.56 160 VAL A CA 1
ATOM 1288 C C . VAL A 1 160 ? 11.511 -8.939 2.270 1.00 95.56 160 VAL A C 1
ATOM 1290 O O . VAL A 1 160 ? 12.723 -9.035 2.074 1.00 95.56 160 VAL A O 1
ATOM 1293 N N . ILE A 1 161 ? 10.822 -7.842 1.937 1.00 91.81 161 ILE A N 1
ATOM 1294 C CA . ILE A 1 161 ? 11.425 -6.676 1.278 1.00 91.81 161 ILE A CA 1
ATOM 1295 C C . ILE A 1 161 ? 12.564 -6.113 2.133 1.00 91.81 161 ILE A C 1
ATOM 1297 O O . ILE A 1 161 ? 13.681 -5.982 1.637 1.00 91.81 161 ILE A O 1
ATOM 1301 N N . LEU A 1 162 ? 12.333 -5.856 3.421 1.00 92.38 162 LEU A N 1
ATOM 1302 C CA . LEU A 1 162 ? 13.359 -5.335 4.328 1.00 92.38 162 LEU A CA 1
ATOM 1303 C C . LEU A 1 162 ? 14.572 -6.265 4.416 1.00 92.38 162 LEU A C 1
ATOM 1305 O O . LEU A 1 162 ? 15.707 -5.800 4.305 1.00 92.38 162 LEU A O 1
ATOM 1309 N N . CYS A 1 163 ? 14.355 -7.575 4.536 1.00 93.94 163 CYS A N 1
ATOM 1310 C CA . CYS A 1 163 ? 15.443 -8.551 4.537 1.00 93.94 163 CYS A CA 1
ATOM 1311 C C . CYS A 1 163 ? 16.263 -8.500 3.237 1.00 93.94 163 CYS A C 1
ATOM 1313 O O . CYS A 1 163 ? 17.495 -8.489 3.284 1.00 93.94 163 CYS A O 1
ATOM 1315 N N . THR A 1 164 ? 15.604 -8.423 2.076 1.00 92.38 164 THR A N 1
ATOM 1316 C CA . THR A 1 164 ? 16.306 -8.325 0.785 1.00 92.38 164 THR A CA 1
ATOM 1317 C C . THR A 1 164 ? 17.065 -7.009 0.628 1.00 92.38 164 THR A C 1
ATOM 1319 O O . THR A 1 164 ? 18.193 -7.020 0.135 1.00 92.38 164 THR A O 1
ATOM 1322 N N . LEU A 1 165 ? 16.504 -5.889 1.092 1.00 89.38 165 LEU A N 1
ATOM 1323 C CA . LEU A 1 165 ? 17.153 -4.578 1.050 1.00 89.38 165 LEU A CA 1
ATOM 1324 C C . LEU A 1 165 ? 18.416 -4.555 1.909 1.00 89.38 165 LEU A C 1
ATOM 1326 O O . LEU A 1 165 ? 19.468 -4.135 1.430 1.00 89.38 165 LEU A O 1
ATOM 1330 N N . ILE A 1 166 ? 18.346 -5.065 3.142 1.00 93.19 166 ILE A N 1
ATOM 1331 C CA . ILE A 1 166 ? 19.512 -5.168 4.032 1.00 93.19 166 ILE A CA 1
ATOM 1332 C C . ILE A 1 166 ? 20.621 -5.969 3.348 1.00 93.19 166 ILE A C 1
ATOM 1334 O O . ILE A 1 166 ? 21.765 -5.523 3.285 1.00 93.19 166 ILE A O 1
ATOM 1338 N N . PHE A 1 167 ? 20.279 -7.113 2.758 1.00 92.12 167 PHE A N 1
ATOM 1339 C CA . PHE A 1 167 ? 21.241 -7.953 2.055 1.00 92.12 167 PHE A CA 1
ATOM 1340 C C . PHE A 1 167 ? 21.898 -7.254 0.856 1.00 92.12 167 PHE A C 1
ATOM 1342 O O . PHE A 1 167 ? 23.117 -7.345 0.678 1.00 92.12 167 PHE A O 1
ATOM 1349 N N . GLN A 1 168 ? 21.115 -6.540 0.044 1.00 89.00 168 GLN A N 1
ATOM 1350 C CA . GLN A 1 168 ? 21.639 -5.763 -1.082 1.00 89.00 168 GLN A CA 1
ATOM 1351 C C . GLN A 1 168 ? 22.599 -4.671 -0.601 1.00 89.00 168 GLN A C 1
ATOM 1353 O O . GLN A 1 168 ? 23.712 -4.562 -1.120 1.00 89.00 168 GLN A O 1
ATOM 1358 N N . VAL A 1 169 ? 22.216 -3.919 0.436 1.00 91.44 169 VAL A N 1
ATOM 1359 C CA . VAL A 1 169 ? 23.056 -2.869 1.028 1.00 91.44 169 VAL A CA 1
ATOM 1360 C C . VAL A 1 169 ? 24.368 -3.456 1.548 1.00 91.44 169 VAL A C 1
ATOM 1362 O O . VAL A 1 169 ? 25.435 -2.940 1.215 1.00 91.44 169 VAL A O 1
ATOM 1365 N N . THR A 1 170 ? 24.332 -4.570 2.283 1.00 91.50 170 THR A N 1
ATOM 1366 C CA . THR A 1 170 ? 25.548 -5.227 2.791 1.00 91.50 170 THR A CA 1
ATOM 1367 C C . THR A 1 170 ? 26.489 -5.656 1.664 1.00 91.50 170 THR A C 1
ATOM 1369 O O . THR A 1 170 ? 27.704 -5.479 1.776 1.00 91.50 170 THR A O 1
ATOM 1372 N N . ARG A 1 171 ? 25.962 -6.186 0.552 1.00 88.56 171 ARG A N 1
ATOM 1373 C CA . ARG A 1 171 ? 26.789 -6.571 -0.604 1.00 88.56 171 ARG A CA 1
ATOM 1374 C C . ARG A 1 171 ? 27.445 -5.370 -1.278 1.00 88.56 171 ARG A C 1
ATOM 1376 O O . ARG A 1 171 ? 28.640 -5.429 -1.564 1.00 88.56 171 ARG A O 1
ATOM 1383 N N . VAL A 1 172 ? 26.697 -4.289 -1.499 1.00 87.25 172 VAL A N 1
ATOM 1384 C CA . VAL A 1 172 ? 27.227 -3.057 -2.110 1.00 87.25 172 VAL A CA 1
ATOM 1385 C C . VAL A 1 172 ? 28.315 -2.439 -1.234 1.00 87.25 172 VAL A C 1
ATOM 1387 O O . VAL A 1 172 ? 29.364 -2.051 -1.744 1.00 87.25 172 VAL A O 1
ATOM 1390 N N . TRP A 1 173 ? 28.110 -2.405 0.085 1.00 82.50 173 TRP A N 1
ATOM 1391 C CA . TRP A 1 173 ? 29.118 -1.935 1.038 1.00 82.50 173 TRP A CA 1
ATOM 1392 C C . TRP A 1 173 ? 30.388 -2.782 1.000 1.00 82.50 173 TRP A C 1
ATOM 1394 O O . TRP A 1 173 ? 31.485 -2.234 0.907 1.00 82.50 173 TRP A O 1
ATOM 1404 N N . LYS A 1 174 ? 30.253 -4.113 1.000 1.00 77.88 174 LYS A N 1
ATOM 1405 C CA . LYS A 1 174 ? 31.398 -5.027 0.909 1.00 77.88 174 LYS A CA 1
ATOM 1406 C C . LYS A 1 174 ? 32.185 -4.836 -0.392 1.00 77.88 174 LYS A C 1
ATOM 1408 O O . LYS A 1 174 ? 33.412 -4.813 -0.359 1.00 77.88 174 LYS A O 1
ATOM 1413 N N . PHE A 1 175 ? 31.491 -4.659 -1.517 1.00 74.31 175 PHE A N 1
ATOM 1414 C CA . PHE A 1 175 ? 32.126 -4.389 -2.809 1.00 74.31 175 PHE A CA 1
ATOM 1415 C C . PHE A 1 175 ? 32.850 -3.034 -2.824 1.00 74.31 175 PHE A C 1
ATOM 1417 O O . PHE A 1 175 ? 34.002 -2.960 -3.242 1.00 74.31 175 PHE A O 1
ATOM 1424 N N . ARG A 1 176 ? 32.218 -1.973 -2.297 1.00 70.12 176 ARG A N 1
ATOM 1425 C CA . ARG A 1 176 ? 32.826 -0.636 -2.209 1.00 70.12 176 ARG A CA 1
ATOM 1426 C C . ARG A 1 176 ? 34.086 -0.631 -1.337 1.00 70.12 176 ARG A C 1
ATOM 1428 O O . ARG A 1 176 ? 35.080 -0.043 -1.739 1.00 70.12 176 ARG A O 1
ATOM 1435 N N . ILE A 1 177 ? 34.075 -1.322 -0.195 1.00 68.44 177 ILE A N 1
ATOM 1436 C CA . ILE A 1 177 ? 35.252 -1.437 0.685 1.00 68.44 177 ILE A CA 1
ATOM 1437 C C . ILE A 1 177 ? 36.384 -2.199 -0.015 1.00 68.44 177 ILE A C 1
ATOM 1439 O O . ILE A 1 177 ? 37.525 -1.754 0.020 1.00 68.44 177 ILE A O 1
ATOM 1443 N N . SER A 1 178 ? 36.079 -3.300 -0.709 1.00 61.50 178 SER A N 1
ATOM 1444 C CA . SER A 1 178 ? 37.096 -4.066 -1.443 1.00 61.50 178 SER A CA 1
ATOM 1445 C C . SER A 1 178 ? 37.752 -3.274 -2.579 1.00 61.50 178 SER A C 1
ATOM 1447 O O . SER A 1 178 ? 38.895 -3.558 -2.912 1.00 61.50 178 SER A O 1
ATOM 1449 N N . CYS A 1 179 ? 37.046 -2.307 -3.172 1.00 56.16 179 CYS A N 1
ATOM 1450 C CA . CYS A 1 179 ? 37.559 -1.464 -4.253 1.00 56.16 179 CYS A CA 1
ATOM 1451 C C . CYS A 1 179 ? 38.293 -0.202 -3.754 1.00 56.16 179 CYS A C 1
ATOM 1453 O O . CYS A 1 179 ? 38.981 0.431 -4.539 1.00 56.16 179 CYS A O 1
ATOM 1455 N N . SER A 1 180 ? 38.133 0.186 -2.480 1.00 54.81 180 SER A N 1
ATOM 1456 C CA . SER A 1 180 ? 38.899 1.284 -1.855 1.00 54.81 180 SER A CA 1
ATOM 1457 C C . SER A 1 180 ? 40.174 0.816 -1.145 1.00 54.81 180 SER A C 1
ATOM 1459 O O . SER A 1 180 ? 40.978 1.651 -0.743 1.00 54.81 180 SER A O 1
ATOM 1461 N N . VAL A 1 181 ? 40.336 -0.494 -0.942 1.00 51.66 181 VAL A N 1
ATOM 1462 C CA . VAL A 1 181 ? 41.533 -1.111 -0.338 1.00 51.66 181 VAL A CA 1
ATOM 1463 C C . VAL A 1 181 ? 42.500 -1.650 -1.412 1.00 51.66 181 VAL A C 1
ATOM 1465 O O . VAL A 1 181 ? 43.621 -2.030 -1.081 1.00 51.66 181 VAL A O 1
ATOM 1468 N N . LEU A 1 182 ? 42.085 -1.654 -2.685 1.00 45.94 182 LEU A N 1
ATOM 1469 C CA . LEU A 1 182 ? 42.915 -1.956 -3.856 1.00 45.94 182 LEU A CA 1
ATOM 1470 C C . LEU A 1 182 ? 43.310 -0.656 -4.567 1.00 45.94 182 LEU A C 1
ATOM 1472 O O . LEU A 1 182 ? 44.460 -0.585 -5.048 1.00 45.94 182 LEU A O 1
#

Mean predicted aligned error: 10.67 Å